Protein AF-A0A3B1A462-F1 (afdb_monomer)

Secondary structure (DSSP, 8-state):
--GGGS------PPPP---GGG--------SSHHHHTSSSHHHHHHHHHHHHHHT----BHHHHPEES---B-TTSBHHHHHHHHHHHT-SEEEEE-TTS-EEEEEEHHHHHHHHH--SS---TTTHHHHHTSBGGGTSBSS---B-TT-BHHHHHHHHHHT--SEEEEEETTEEEEEEEHHHHHHHHHHHS------

Foldseek 3Di:
DDPPPPPDDDDDDPDDDDDPPPDPDPDPDPDPPVVVPPDDDVVVVVVVVVVVVVPPPFDFCLNLWDFPAAAAAQQDFLLVVVCCCVVVVHFKHFHADPVQATFFMAGPVLSVCVLPPDDDDPDPPCNVVNRGDGCNVRTDGPAAAAERGHGLVVVLVCCVVVVDFKHFYDDPRHGGTMDGPVSSVVCCVPPHDPPPDD

Mean predicted aligned error: 14.67 Å

Structure (mmCIF, N/CA/C/O backbone):
data_AF-A0A3B1A462-F1
#
_entry.id   AF-A0A3B1A462-F1
#
loop_
_atom_site.group_PDB
_atom_site.id
_atom_site.type_symbol
_atom_site.label_atom_id
_atom_site.label_alt_id
_atom_site.label_comp_id
_atom_site.label_asym_id
_atom_site.label_entity_id
_atom_site.label_seq_id
_atom_site.pdbx_PDB_ins_code
_atom_site.Cartn_x
_atom_site.Cartn_y
_atom_site.Cartn_z
_atom_site.occupancy
_atom_site.B_iso_or_equiv
_atom_site.auth_seq_id
_atom_site.auth_comp_id
_atom_site.auth_asym_id
_atom_site.auth_atom_id
_atom_site.pdbx_PDB_model_num
ATOM 1 N N . MET A 1 1 ? 4.928 3.483 20.749 1.00 39.94 1 MET A N 1
ATOM 2 C CA . MET A 1 1 ? 4.581 4.421 21.844 1.00 39.94 1 MET A CA 1
ATOM 3 C C . MET A 1 1 ? 3.226 5.051 21.532 1.00 39.94 1 MET A C 1
ATOM 5 O O . MET A 1 1 ? 3.035 5.396 20.373 1.00 39.94 1 MET A O 1
ATOM 9 N N . PRO A 1 2 ? 2.274 5.152 22.478 1.00 34.97 2 PRO A N 1
ATOM 10 C CA . PRO A 1 2 ? 0.914 5.587 22.155 1.00 34.97 2 PRO A CA 1
ATOM 11 C C . PRO A 1 2 ? 0.801 7.110 21.957 1.00 34.97 2 PRO A C 1
ATOM 13 O O . PRO A 1 2 ? 1.357 7.893 22.727 1.00 34.97 2 PRO A O 1
ATOM 16 N N . MET A 1 3 ? 0.032 7.502 20.933 1.00 36.44 3 MET A N 1
ATOM 17 C CA . MET A 1 3 ? -0.198 8.855 20.379 1.00 36.44 3 MET A CA 1
ATOM 18 C C . MET A 1 3 ? -0.829 9.895 21.333 1.00 36.44 3 MET A C 1
ATOM 20 O O . MET A 1 3 ? -1.088 11.028 20.938 1.00 36.44 3 MET A O 1
ATOM 24 N N . VAL A 1 4 ? -1.076 9.550 22.597 1.00 39.28 4 VAL A N 1
ATOM 25 C CA . VAL A 1 4 ? -1.948 10.324 23.505 1.00 39.28 4 VAL A CA 1
ATOM 26 C C . VAL A 1 4 ? -1.244 11.539 24.143 1.00 39.28 4 VAL A C 1
ATOM 28 O O . VAL A 1 4 ? -1.871 12.331 24.837 1.00 39.28 4 VAL A O 1
ATOM 31 N N . ARG A 1 5 ? 0.058 11.753 23.906 1.00 38.31 5 ARG A N 1
ATOM 32 C CA . ARG A 1 5 ? 0.825 12.831 24.571 1.00 38.31 5 ARG A CA 1
ATOM 33 C C . ARG A 1 5 ? 1.175 14.056 23.719 1.00 38.31 5 ARG A C 1
ATOM 35 O O . ARG A 1 5 ? 1.783 14.977 24.252 1.00 38.31 5 ARG A O 1
ATOM 42 N N . LEU A 1 6 ? 0.777 14.120 22.447 1.00 37.75 6 LEU A N 1
ATOM 43 C CA . LEU A 1 6 ? 1.162 15.229 21.554 1.00 37.75 6 LEU A CA 1
ATOM 44 C C . LEU A 1 6 ? 0.181 16.415 21.503 1.00 37.75 6 LEU A C 1
ATOM 46 O O . LEU A 1 6 ? 0.553 17.469 20.996 1.00 37.75 6 LEU A O 1
ATOM 50 N N . PHE A 1 7 ? -1.015 16.310 22.092 1.00 41.28 7 PHE A N 1
ATOM 51 C CA . PHE A 1 7 ? -2.057 17.347 21.980 1.00 41.28 7 PHE A CA 1
ATOM 52 C C . PHE A 1 7 ? -2.403 18.061 23.289 1.00 41.28 7 PHE A C 1
ATOM 54 O O . PHE A 1 7 ? -3.552 18.423 23.515 1.00 41.28 7 PHE A O 1
ATOM 61 N N . ASN A 1 8 ? -1.419 18.315 24.155 1.00 44.59 8 ASN A N 1
ATOM 62 C CA . ASN A 1 8 ? -1.632 19.193 25.307 1.00 44.59 8 ASN A CA 1
ATOM 63 C C . ASN A 1 8 ? -0.723 20.425 25.237 1.00 44.59 8 ASN A C 1
ATOM 65 O O . ASN A 1 8 ? 0.301 20.509 25.914 1.00 44.59 8 ASN A O 1
ATOM 69 N N . LYS A 1 9 ? -1.103 21.401 24.405 1.00 40.94 9 LYS A N 1
ATOM 70 C CA . LYS A 1 9 ? -0.597 22.775 24.506 1.00 40.94 9 LYS A CA 1
ATOM 71 C C . LYS A 1 9 ? -1.717 23.701 24.976 1.00 40.94 9 LYS A C 1
ATOM 73 O O . LYS A 1 9 ? -2.524 24.188 24.193 1.00 40.94 9 LYS A O 1
ATOM 78 N N . LYS A 1 10 ? -1.708 23.972 26.285 1.00 47.56 10 LYS A N 1
ATOM 79 C CA . LYS A 1 10 ? -2.270 25.187 26.886 1.00 47.56 10 LYS A CA 1
ATOM 80 C C . LYS A 1 10 ? -1.585 26.411 26.270 1.00 47.56 10 LYS A C 1
ATOM 82 O O . LYS A 1 10 ? -0.463 26.681 26.681 1.00 47.56 10 LYS A O 1
ATOM 87 N N . THR A 1 11 ? -2.274 27.173 25.419 1.00 40.16 11 THR A N 1
ATOM 88 C CA . THR A 1 11 ? -2.229 28.651 25.456 1.00 40.16 11 THR A CA 1
ATOM 89 C C . THR A 1 11 ? -3.334 29.264 24.591 1.00 40.16 11 THR A C 1
ATOM 91 O O . THR A 1 11 ? -3.143 29.522 23.410 1.00 40.16 11 THR A O 1
ATOM 94 N N . ILE A 1 12 ? -4.479 29.579 25.196 1.00 34.75 12 ILE A N 1
ATOM 95 C CA . ILE A 1 12 ? -5.330 30.678 24.725 1.00 34.75 12 ILE A CA 1
ATOM 96 C C . ILE A 1 12 ? -5.537 31.580 25.940 1.00 34.75 12 ILE A C 1
ATOM 98 O O . ILE A 1 12 ? -6.141 31.168 26.931 1.00 34.75 12 ILE A O 1
ATOM 102 N N . LYS A 1 13 ? -4.966 32.789 25.913 1.00 38.03 13 LYS A N 1
ATOM 103 C CA . LYS A 1 13 ? -5.299 33.816 26.906 1.00 38.03 13 LYS A CA 1
ATOM 104 C C . LYS A 1 13 ? -6.667 34.380 26.524 1.00 38.03 13 LYS A C 1
ATOM 106 O O . LYS A 1 13 ? -6.815 34.877 25.413 1.00 38.03 13 LYS A O 1
ATOM 111 N N . LYS A 1 14 ? -7.648 34.309 27.433 1.00 39.41 14 LYS A N 1
ATOM 112 C CA . LYS A 1 14 ? -8.916 35.044 27.297 1.00 39.41 14 LYS A CA 1
ATOM 113 C C . LYS A 1 14 ? -8.597 36.523 27.061 1.00 39.41 14 LYS A C 1
ATOM 115 O O . LYS A 1 14 ? -7.924 37.139 27.893 1.00 39.41 14 LYS A O 1
ATOM 120 N N . ALA A 1 15 ? -9.071 37.072 25.945 1.00 35.84 15 ALA A N 1
ATOM 121 C CA . ALA A 1 15 ? -9.086 38.512 25.741 1.00 35.84 15 ALA A CA 1
ATOM 122 C C . ALA A 1 15 ? -9.907 39.135 26.881 1.00 35.84 15 ALA A C 1
ATOM 124 O O . ALA A 1 15 ? -11.043 38.729 27.124 1.00 35.84 15 ALA A O 1
ATOM 125 N N . HIS A 1 16 ? -9.292 40.038 27.644 1.00 40.03 16 HIS A N 1
ATOM 126 C CA . HIS A 1 16 ? -10.027 40.851 28.608 1.00 40.03 16 HIS A CA 1
ATOM 127 C C . HIS A 1 16 ? -10.880 41.868 27.844 1.00 40.03 16 HIS A C 1
ATOM 129 O O . HIS A 1 16 ? -10.480 42.293 26.761 1.00 40.03 16 HIS A O 1
ATOM 135 N N . ASN A 1 17 ? -12.044 42.199 28.415 1.00 40.41 17 ASN A N 1
ATOM 136 C CA . ASN A 1 17 ? -13.054 43.109 27.871 1.00 40.41 17 ASN A CA 1
ATOM 137 C C . ASN A 1 17 ? -12.441 44.265 27.071 1.00 40.41 17 ASN A C 1
ATOM 139 O O . ASN A 1 17 ? -11.683 45.071 27.610 1.00 40.41 17 ASN A O 1
ATOM 143 N N . VAL A 1 18 ? -12.799 44.334 25.790 1.00 43.66 18 VAL A N 1
ATOM 144 C CA . VAL A 1 18 ? -12.535 45.496 24.944 1.00 43.66 18 VAL A CA 1
ATOM 145 C C . VAL A 1 18 ? -13.418 46.633 25.453 1.00 43.66 18 VAL A C 1
ATOM 147 O O . VAL A 1 18 ? -14.630 46.462 25.568 1.00 43.66 18 VAL A O 1
ATOM 150 N N . ASP A 1 19 ? -12.802 47.764 25.792 1.00 40.06 19 ASP A N 1
ATOM 151 C CA . ASP A 1 19 ? -13.500 48.993 26.166 1.00 40.06 19 ASP A CA 1
ATOM 152 C C . ASP A 1 19 ? -14.354 49.475 24.972 1.00 40.06 19 ASP A C 1
ATOM 154 O O . ASP A 1 19 ? -13.797 49.764 23.905 1.00 40.06 19 ASP A O 1
ATOM 158 N N . PRO A 1 20 ? -15.692 49.535 25.107 1.00 44.81 20 PRO A N 1
ATOM 159 C CA . PRO A 1 20 ? -16.595 49.862 24.006 1.00 44.81 20 PRO A CA 1
ATOM 160 C C . PRO A 1 20 ? -16.483 51.316 23.516 1.00 44.81 20 PRO A C 1
ATOM 162 O O . PRO A 1 20 ? -17.065 51.649 22.488 1.00 44.81 20 PRO A O 1
ATOM 165 N N . SER A 1 21 ? -15.708 52.179 24.181 1.00 41.22 21 SER A N 1
ATOM 166 C CA . SER A 1 21 ? -15.519 53.583 23.783 1.00 41.22 21 SER A CA 1
ATOM 167 C C . SER A 1 21 ? -14.639 53.803 22.538 1.00 41.22 21 SER A C 1
ATOM 169 O O . SER A 1 21 ? -14.487 54.939 22.096 1.00 41.22 21 SER A O 1
ATOM 171 N N . ARG A 1 22 ? -14.061 52.745 21.946 1.00 36.66 22 ARG A N 1
ATOM 172 C CA . ARG A 1 22 ? -13.123 52.837 20.805 1.00 36.66 22 ARG A CA 1
ATOM 173 C C . ARG A 1 22 ? -13.681 52.454 19.431 1.00 36.66 22 ARG A C 1
ATOM 175 O O . ARG A 1 22 ? -12.908 52.347 18.481 1.00 36.66 22 ARG A O 1
ATOM 182 N N . ILE A 1 23 ? -14.990 52.257 19.299 1.00 42.34 23 ILE A N 1
ATOM 183 C CA . ILE A 1 23 ? -15.614 51.961 18.003 1.00 42.34 23 ILE A CA 1
ATOM 184 C C . ILE A 1 23 ? -16.190 53.256 17.419 1.00 42.34 23 ILE A C 1
ATOM 186 O O . ILE A 1 23 ? -17.348 53.591 17.653 1.00 42.34 23 ILE A O 1
ATOM 190 N N . GLU A 1 24 ? -15.397 53.987 16.634 1.00 35.91 24 GLU A N 1
ATOM 191 C CA . GLU A 1 24 ? -15.953 54.997 15.726 1.00 35.91 24 GLU A CA 1
ATOM 192 C C . GLU A 1 24 ? -16.674 54.270 14.585 1.00 35.91 24 GLU A C 1
ATOM 194 O O . GLU A 1 24 ? -16.054 53.677 13.704 1.00 35.91 24 GLU A O 1
ATOM 199 N N . THR A 1 25 ? -18.006 54.277 14.627 1.00 37.91 25 THR A N 1
ATOM 200 C CA . THR A 1 25 ? -18.856 53.786 13.538 1.00 37.91 25 THR A CA 1
ATOM 201 C C . THR A 1 25 ? -19.717 54.931 13.029 1.00 37.91 25 THR A C 1
ATOM 203 O O . THR A 1 25 ? -20.702 55.321 13.648 1.00 37.91 25 THR A O 1
ATOM 206 N N . THR A 1 26 ? -19.342 55.474 11.872 1.00 38.50 26 THR A N 1
ATOM 207 C CA . THR A 1 26 ? -20.197 56.359 11.078 1.00 38.50 26 THR A CA 1
ATOM 208 C C . THR A 1 26 ? -21.236 55.500 10.363 1.00 38.50 26 THR A C 1
ATOM 210 O O . THR A 1 26 ? -21.004 55.060 9.240 1.00 38.50 26 THR A O 1
ATOM 213 N N . ILE A 1 27 ? -22.365 55.220 11.017 1.00 41.12 27 ILE A N 1
ATOM 214 C CA . ILE A 1 27 ? -23.562 54.663 10.370 1.00 41.12 27 ILE A CA 1
ATOM 215 C C . ILE A 1 27 ? -24.788 55.389 10.939 1.00 41.12 27 ILE A C 1
ATOM 217 O O . ILE A 1 27 ? -25.119 55.262 12.116 1.00 41.12 27 ILE A O 1
ATOM 221 N N . HIS A 1 28 ? -25.425 56.193 10.085 1.00 41.03 28 HIS A N 1
ATOM 222 C CA . HIS A 1 28 ? -26.713 56.840 10.324 1.00 41.03 28 HIS A CA 1
ATOM 223 C C . HIS A 1 28 ? -27.821 55.780 10.337 1.00 41.03 28 HIS A C 1
ATOM 225 O O . HIS A 1 28 ? -28.191 55.299 9.275 1.00 41.03 28 HIS A O 1
ATOM 231 N N . ASP A 1 29 ? -28.277 55.386 11.526 1.00 44.09 29 ASP A N 1
ATOM 232 C CA . ASP A 1 29 ? -29.686 55.115 11.871 1.00 44.09 29 ASP A CA 1
ATOM 233 C C . ASP A 1 29 ? -29.734 54.502 13.281 1.00 44.09 29 ASP A C 1
ATOM 235 O O . ASP A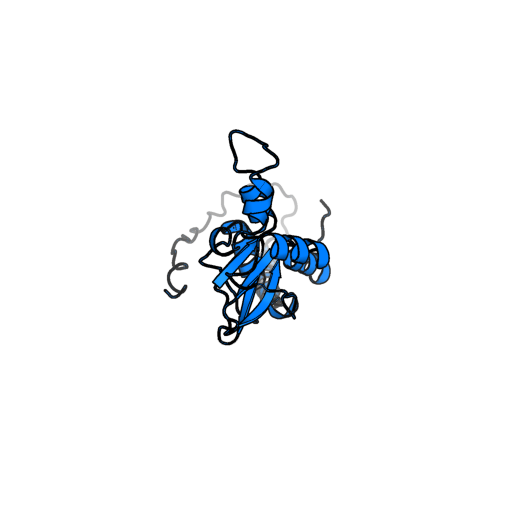 1 29 ? -29.399 53.339 13.512 1.00 44.09 29 ASP A O 1
ATOM 239 N N . SER A 1 30 ? -30.085 55.337 14.260 1.00 41.22 30 SER A N 1
ATOM 240 C CA . SER A 1 30 ? -29.823 55.137 15.691 1.00 41.22 30 SER A CA 1
ATOM 241 C C . SER A 1 30 ? -30.884 54.363 16.470 1.00 41.22 30 SER A C 1
ATOM 243 O O . SER A 1 30 ? -30.731 54.219 17.679 1.00 41.22 30 SER A O 1
ATOM 245 N N . ASP A 1 31 ? -31.936 53.848 15.836 1.00 42.47 31 ASP A N 1
ATOM 246 C CA . ASP A 1 31 ? -33.140 53.477 16.600 1.00 42.47 31 ASP A CA 1
ATOM 247 C C . ASP A 1 31 ? -33.419 51.971 16.678 1.00 42.47 31 ASP A C 1
ATOM 249 O O . ASP A 1 31 ? -34.390 51.560 17.308 1.00 42.47 31 ASP A O 1
ATOM 253 N N . ASN A 1 32 ? -32.556 51.112 16.116 1.00 45.16 32 ASN A N 1
ATOM 254 C CA . ASN A 1 32 ? -32.786 49.659 16.166 1.00 45.16 32 ASN A CA 1
ATOM 255 C C . ASN A 1 32 ? -31.563 48.808 16.535 1.00 45.16 32 ASN A C 1
ATOM 257 O O . ASN A 1 32 ? -31.559 47.589 16.373 1.00 45.16 32 ASN A O 1
ATOM 261 N N . ILE A 1 33 ? -30.511 49.437 17.058 1.00 45.47 33 ILE A N 1
ATOM 262 C CA . ILE A 1 33 ? -29.287 48.724 17.422 1.00 45.47 33 ILE A CA 1
ATOM 263 C C . ILE A 1 33 ? -29.528 47.930 18.714 1.00 45.47 33 ILE A C 1
ATOM 265 O O . ILE A 1 33 ? -29.301 46.729 18.720 1.00 45.47 33 ILE A O 1
ATOM 269 N N . GLN A 1 34 ? -30.106 48.520 19.767 1.00 42.31 34 GLN A N 1
ATOM 270 C CA . GLN A 1 34 ? -30.203 47.911 21.109 1.00 42.31 34 GLN A CA 1
ATOM 271 C C . GLN A 1 34 ? -31.039 46.619 21.220 1.00 42.31 34 GLN A C 1
ATOM 273 O O . GLN A 1 34 ? -30.758 45.799 22.101 1.00 42.31 34 GLN A O 1
ATOM 278 N N . ALA A 1 35 ? -32.003 46.398 20.320 1.00 41.56 35 ALA A N 1
ATOM 279 C CA . ALA A 1 35 ? -32.820 45.181 20.284 1.00 41.56 35 ALA A CA 1
ATOM 280 C C . ALA A 1 35 ? -32.068 43.974 19.689 1.00 41.56 35 ALA A C 1
ATOM 282 O O . ALA A 1 35 ? -32.273 42.842 20.129 1.00 41.56 35 ALA A O 1
ATOM 283 N N . ALA A 1 36 ? -31.141 44.207 18.753 1.00 41.28 36 ALA A N 1
ATOM 284 C CA . ALA A 1 36 ? -30.351 43.149 18.122 1.00 41.28 36 ALA A CA 1
ATOM 285 C C . ALA A 1 36 ? -29.290 42.543 19.064 1.00 41.28 36 ALA A C 1
ATOM 287 O O . ALA A 1 36 ? -28.936 41.373 18.923 1.00 41.28 36 ALA A O 1
ATOM 288 N N . TRP A 1 37 ? -28.821 43.299 20.066 1.00 43.16 37 TRP A N 1
ATOM 289 C CA . TRP A 1 37 ? -27.827 42.817 21.043 1.00 43.16 37 TRP A CA 1
ATOM 290 C C . TRP A 1 37 ? -28.423 41.943 22.151 1.00 43.16 37 TRP A C 1
ATOM 292 O O . TRP A 1 37 ? -27.660 41.321 22.888 1.00 43.16 37 TRP A O 1
ATOM 302 N N . HIS A 1 38 ? -29.754 41.886 22.294 1.00 43.38 38 HIS A N 1
ATOM 303 C CA . HIS A 1 38 ? -30.379 41.364 23.514 1.00 43.38 38 HIS A CA 1
ATOM 304 C C . HIS A 1 38 ? -31.013 39.980 23.460 1.00 43.38 38 HIS A C 1
ATOM 306 O O . HIS A 1 38 ? -31.404 39.498 24.518 1.00 43.38 38 HIS A O 1
ATOM 312 N N . SER A 1 39 ? -31.114 39.273 22.336 1.00 48.50 39 SER A N 1
ATOM 313 C CA . SER A 1 39 ? -31.643 37.905 22.444 1.00 48.50 39 SER A CA 1
ATOM 314 C C . SER A 1 39 ? -31.340 37.034 21.244 1.00 48.50 39 SER A C 1
ATOM 316 O O . SER A 1 39 ? -31.728 37.317 20.118 1.00 48.50 39 SER A O 1
ATOM 318 N N . 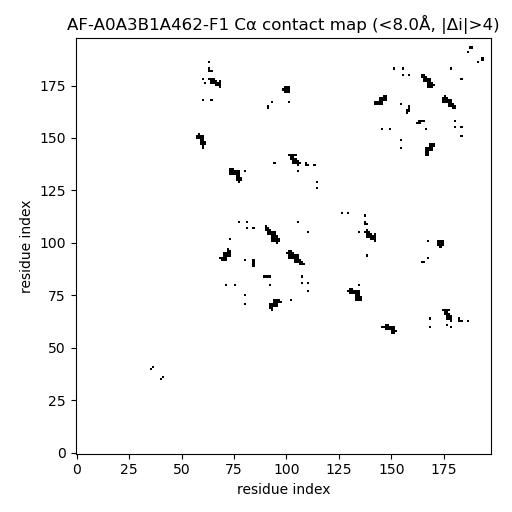GLY A 1 40 ? -30.669 35.918 21.501 1.00 47.72 40 GLY A N 1
ATOM 319 C CA . GLY A 1 40 ? -30.654 34.798 20.575 1.00 47.72 40 GLY A CA 1
ATOM 320 C C . GLY A 1 40 ? -29.652 34.944 19.445 1.00 47.72 40 GLY A C 1
ATOM 321 O O . GLY A 1 40 ? -28.762 34.125 19.395 1.00 47.72 40 GLY A O 1
ATOM 322 N N . ILE A 1 41 ? -29.720 35.961 18.588 1.00 55.06 41 ILE A N 1
ATOM 323 C CA . ILE A 1 41 ? -29.127 35.907 17.237 1.00 55.06 41 ILE A CA 1
ATOM 324 C C . ILE A 1 41 ? -27.615 35.631 17.233 1.00 55.06 41 ILE A C 1
ATOM 326 O O . ILE A 1 41 ? -27.166 34.735 16.528 1.00 55.06 41 ILE A O 1
ATOM 330 N N . ALA A 1 42 ? -26.812 36.332 18.039 1.00 54.31 42 ALA A N 1
ATOM 331 C CA . ALA A 1 42 ? -25.368 36.075 18.088 1.00 54.31 42 ALA A CA 1
ATOM 332 C C . ALA A 1 42 ? -25.043 34.695 18.695 1.00 54.31 42 ALA A C 1
ATOM 334 O O . ALA A 1 42 ? -24.238 33.950 18.145 1.00 54.31 42 ALA A O 1
ATOM 335 N N . MET A 1 43 ? -25.712 34.321 19.791 1.00 54.03 43 MET A N 1
ATOM 336 C CA . MET A 1 43 ? -25.541 33.011 20.439 1.00 54.03 43 MET A CA 1
ATOM 337 C C . MET A 1 43 ? -26.117 31.859 19.606 1.00 54.03 43 MET A C 1
ATOM 339 O O . MET A 1 43 ? -25.569 30.772 19.639 1.00 54.03 43 MET A O 1
ATOM 343 N N . GLN A 1 44 ? -27.173 32.092 18.830 1.00 53.84 44 GLN A N 1
ATOM 344 C CA . GLN A 1 44 ? -27.778 31.175 17.866 1.00 53.84 44 GLN A CA 1
ATOM 345 C C . GLN A 1 44 ? -26.873 31.013 16.652 1.00 53.84 44 GLN A C 1
ATOM 347 O O . GLN A 1 44 ? 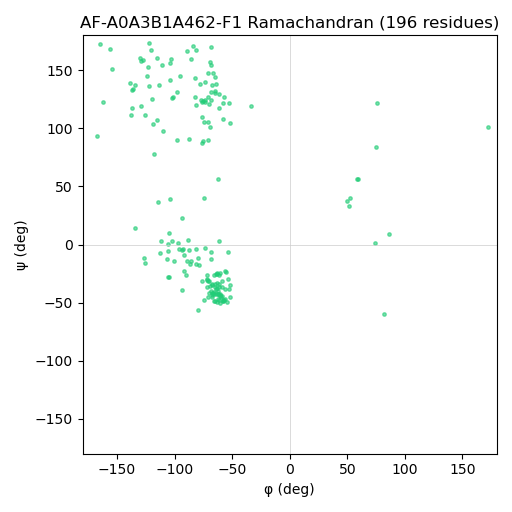-26.742 29.906 16.161 1.00 53.84 44 GLN A O 1
ATOM 352 N N . SER A 1 45 ? -26.193 32.071 16.205 1.00 52.28 45 SER A N 1
ATOM 353 C CA . SER A 1 45 ? -25.156 31.969 15.176 1.00 52.28 45 SER A CA 1
ATOM 354 C C . SER A 1 45 ? -23.967 31.137 15.661 1.00 52.28 45 SER A C 1
ATOM 356 O O . SER A 1 45 ? -23.513 30.268 14.925 1.00 52.28 45 SER A O 1
ATOM 358 N N . TYR A 1 46 ? -23.511 31.317 16.909 1.00 58.28 46 TYR A N 1
ATOM 359 C CA . TYR A 1 46 ? -22.486 30.445 17.501 1.00 58.28 46 TYR A CA 1
ATOM 360 C C . TYR A 1 46 ? -22.985 29.009 17.701 1.00 58.28 46 TYR A C 1
ATOM 362 O O . TYR A 1 46 ? -22.282 28.070 17.349 1.00 58.28 46 TYR A O 1
ATOM 370 N N . HIS A 1 47 ? -24.218 28.828 18.178 1.00 50.44 47 HIS A N 1
ATOM 371 C CA . HIS A 1 47 ? -24.813 27.507 18.379 1.00 50.44 47 HIS A CA 1
ATOM 372 C C . HIS A 1 47 ? -25.066 26.781 17.052 1.00 50.44 47 HIS A C 1
ATOM 374 O O . HIS A 1 47 ? -24.867 25.578 16.976 1.00 50.44 47 HIS A O 1
ATOM 380 N N . ASN A 1 48 ? -25.427 27.501 15.986 1.00 54.25 48 ASN A N 1
ATOM 381 C CA . ASN A 1 48 ? -25.557 26.953 14.638 1.00 54.25 48 ASN A CA 1
ATOM 382 C C . ASN A 1 48 ? -24.193 26.574 14.051 1.00 54.25 48 ASN A C 1
ATOM 384 O O . ASN A 1 48 ? -24.112 25.568 13.361 1.00 54.25 48 ASN A O 1
ATOM 388 N N . ILE A 1 49 ? -23.120 27.325 14.327 1.00 58.25 49 ILE A N 1
ATOM 389 C CA . ILE A 1 49 ? -21.753 26.949 13.921 1.00 58.25 49 ILE A CA 1
ATOM 390 C C . ILE A 1 49 ? -21.281 25.700 14.681 1.00 58.25 49 ILE A C 1
ATOM 392 O O . ILE A 1 49 ? -20.715 24.796 14.067 1.00 58.25 49 ILE A O 1
ATOM 396 N N . ASP A 1 50 ? -21.566 25.612 15.982 1.00 46.75 50 ASP A N 1
ATOM 397 C CA . ASP A 1 50 ? -21.265 24.425 16.787 1.00 46.75 50 ASP A CA 1
ATOM 398 C C . ASP A 1 50 ? -22.092 23.211 16.321 1.00 46.75 50 ASP A C 1
ATOM 400 O O . ASP A 1 50 ? -21.535 22.132 16.144 1.00 46.75 50 ASP A O 1
ATOM 404 N N . GLN A 1 51 ? -23.378 23.375 15.991 1.00 45.72 51 GLN A N 1
ATOM 405 C CA . GLN A 1 51 ? -24.218 22.293 15.451 1.00 45.72 51 GLN A CA 1
ATOM 406 C C . GLN A 1 51 ? -23.873 21.910 13.999 1.00 45.72 51 GLN A C 1
ATOM 408 O O . GLN A 1 51 ? -23.967 20.739 13.635 1.00 45.72 51 GLN A O 1
ATOM 413 N N . LEU A 1 52 ? -23.396 22.848 13.168 1.00 51.56 52 LEU A N 1
ATOM 414 C CA . LEU A 1 52 ? -22.822 22.548 11.845 1.00 51.56 52 LEU A CA 1
ATOM 415 C C . LEU A 1 52 ? -21.560 21.678 11.959 1.00 51.56 52 LEU A C 1
ATOM 417 O O . LEU A 1 52 ? -21.222 20.955 11.023 1.00 51.56 52 LEU A O 1
ATOM 421 N N . SER A 1 53 ? -20.872 21.718 13.105 1.00 48.69 53 SER A N 1
ATOM 422 C CA . SER A 1 53 ? -19.692 20.895 13.372 1.00 48.69 53 SER A CA 1
ATOM 423 C C . SER A 1 53 ? -20.020 19.463 13.828 1.00 48.69 53 SER A C 1
ATOM 425 O O . SER A 1 53 ? -19.157 18.588 13.725 1.00 48.69 53 SER A O 1
ATOM 427 N N . GLU A 1 54 ? -21.260 19.196 14.262 1.00 45.97 54 GLU A N 1
ATOM 428 C CA . GLU A 1 54 ? -21.678 17.900 14.821 1.00 45.97 54 GLU A CA 1
ATOM 429 C C . GLU A 1 54 ? -22.134 16.876 13.764 1.00 45.97 54 GLU A C 1
ATOM 431 O O . GLU A 1 54 ? -22.096 15.678 14.033 1.00 45.97 54 GLU A O 1
ATOM 436 N N . ASN A 1 55 ? -22.445 17.305 12.534 1.00 48.19 55 ASN A N 1
ATOM 437 C CA . ASN A 1 55 ? -22.733 16.418 11.392 1.00 48.19 55 ASN A CA 1
ATOM 438 C C . ASN A 1 55 ? -21.568 16.343 10.389 1.00 48.19 55 ASN A C 1
ATOM 440 O O . ASN A 1 55 ? -21.756 16.310 9.174 1.00 48.19 55 ASN A O 1
ATOM 444 N N . ASN A 1 56 ? -20.333 16.309 10.887 1.00 57.03 56 ASN A N 1
ATOM 445 C CA . ASN A 1 56 ? -19.190 15.964 10.049 1.00 57.03 56 ASN A CA 1
ATOM 446 C C . ASN A 1 56 ? -19.216 14.446 9.824 1.00 57.03 56 ASN A C 1
ATOM 448 O O . ASN A 1 56 ? -18.641 13.705 10.622 1.00 57.03 56 ASN A O 1
ATOM 452 N N . GLU A 1 57 ? -19.903 13.973 8.776 1.00 67.19 57 GLU A N 1
ATOM 453 C CA . GLU A 1 57 ? -19.807 12.572 8.351 1.00 67.19 57 GLU A CA 1
ATOM 454 C C . GLU A 1 57 ? -18.326 12.224 8.178 1.00 67.19 57 GLU A C 1
ATOM 456 O O . GLU A 1 57 ? -17.635 12.669 7.256 1.00 67.19 57 GLU A O 1
ATOM 461 N N . GLN A 1 58 ? -17.802 11.480 9.149 1.00 81.56 58 GLN A N 1
ATOM 462 C CA . GLN A 1 58 ? -16.404 11.116 9.176 1.00 81.56 58 GLN A CA 1
ATOM 463 C C . GLN A 1 58 ? -16.196 10.035 8.128 1.00 81.56 58 GLN A C 1
ATOM 465 O O . GLN A 1 58 ? -16.573 8.881 8.322 1.00 81.56 58 GLN A O 1
ATOM 470 N N . LEU A 1 59 ? -15.575 10.413 7.016 1.00 92.25 59 LEU A N 1
ATOM 471 C CA . LEU A 1 59 ? -15.173 9.443 6.017 1.00 92.25 59 LEU A CA 1
ATOM 472 C C . LEU A 1 59 ? -14.012 8.608 6.572 1.00 92.25 59 LEU A C 1
ATOM 474 O O . LEU A 1 59 ? -12.957 9.146 6.924 1.00 92.25 59 LEU A O 1
ATOM 478 N N . ILE A 1 60 ? -14.205 7.295 6.652 1.00 95.88 60 ILE A N 1
ATOM 479 C CA . ILE A 1 60 ? -13.222 6.342 7.176 1.00 95.88 60 ILE A CA 1
ATOM 480 C C . ILE A 1 60 ? -12.513 5.582 6.054 1.00 95.88 60 ILE A C 1
ATOM 482 O O . ILE A 1 60 ? -12.992 5.479 4.923 1.00 95.88 60 ILE A O 1
ATOM 486 N N . ALA A 1 61 ? -11.350 5.019 6.376 1.00 97.12 61 ALA A N 1
ATOM 487 C CA . ALA A 1 61 ? -10.476 4.334 5.433 1.00 97.12 61 ALA A CA 1
ATOM 488 C C . ALA A 1 61 ? -11.197 3.252 4.611 1.00 97.12 61 ALA A C 1
ATOM 490 O O . ALA A 1 61 ? -11.053 3.197 3.389 1.00 97.12 61 ALA A O 1
ATOM 491 N N . SER A 1 62 ? -12.011 2.417 5.259 1.00 96.56 62 SER A N 1
ATOM 492 C CA . SER A 1 62 ? -12.739 1.329 4.593 1.00 96.56 62 SER A CA 1
ATOM 493 C C . SER A 1 62 ? -13.704 1.786 3.497 1.00 96.56 62 SER A C 1
ATOM 495 O O . SER A 1 62 ? -13.960 1.014 2.577 1.00 96.56 62 SER A O 1
ATOM 497 N N . GLN A 1 63 ? -14.187 3.030 3.539 1.00 95.44 63 GLN A N 1
ATOM 498 C CA . GLN A 1 63 ? -15.099 3.577 2.528 1.00 95.44 63 GLN A CA 1
ATOM 499 C C . GLN A 1 63 ? -14.387 4.014 1.241 1.00 95.44 63 GLN A C 1
ATOM 501 O O . GLN A 1 63 ? -15.041 4.211 0.216 1.00 95.44 63 GLN A O 1
ATOM 506 N N . ILE A 1 64 ? -13.062 4.201 1.282 1.00 96.25 64 ILE A N 1
ATOM 507 C CA . ILE A 1 64 ? -12.289 4.722 0.142 1.00 96.25 64 ILE A CA 1
ATOM 508 C C . ILE A 1 64 ? -11.111 3.839 -0.266 1.00 96.25 64 ILE A C 1
ATOM 510 O O . ILE A 1 64 ? -10.507 4.079 -1.309 1.00 96.25 64 ILE A O 1
ATOM 514 N N . MET A 1 65 ? -10.745 2.851 0.552 1.00 96.69 65 MET A N 1
ATOM 515 C CA . MET A 1 65 ? -9.632 1.960 0.253 1.00 96.69 65 MET A CA 1
ATOM 516 C C . MET A 1 65 ? -9.926 1.076 -0.956 1.00 96.69 65 MET A C 1
ATOM 518 O O . MET A 1 65 ? -11.042 0.604 -1.161 1.00 96.69 65 MET A O 1
ATOM 522 N N . THR A 1 66 ? -8.877 0.761 -1.707 1.00 94.81 66 THR A N 1
ATOM 523 C CA . THR A 1 66 ? -8.930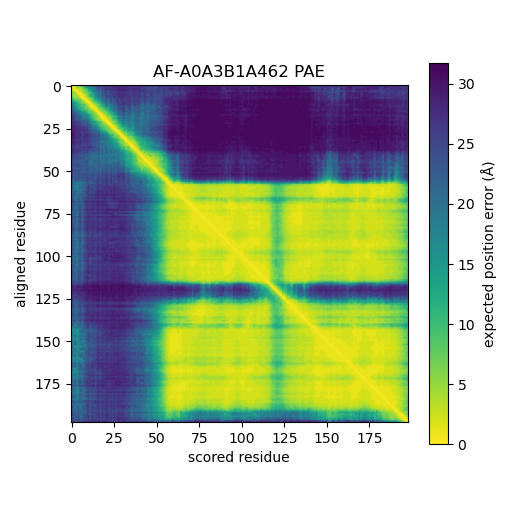 -0.329 -2.678 1.00 94.81 66 THR A CA 1
ATOM 524 C C . THR A 1 66 ? -8.718 -1.657 -1.950 1.00 94.81 66 THR A C 1
ATOM 526 O O . THR A 1 66 ? -7.673 -1.866 -1.329 1.00 94.81 66 THR A O 1
ATOM 529 N N . SER A 1 67 ? -9.700 -2.557 -2.028 1.00 90.31 67 SER A N 1
ATOM 530 C CA . SER A 1 67 ? -9.602 -3.945 -1.550 1.00 90.31 67 SER A CA 1
ATOM 531 C C . SER A 1 67 ? -8.886 -4.846 -2.567 1.00 90.31 67 SER A C 1
ATOM 533 O O . SER A 1 67 ? -8.710 -4.468 -3.723 1.00 90.31 67 SER A O 1
ATOM 535 N N . ASN A 1 68 ? -8.493 -6.060 -2.160 1.00 85.19 68 ASN A N 1
ATOM 536 C CA . ASN A 1 68 ? -7.705 -6.995 -2.984 1.00 85.19 68 ASN A CA 1
ATOM 537 C C . ASN A 1 68 ? -6.370 -6.392 -3.437 1.00 85.19 68 ASN A C 1
ATOM 539 O O . ASN A 1 68 ? -6.058 -6.294 -4.626 1.00 85.19 68 ASN A O 1
ATOM 543 N N . VAL A 1 69 ? -5.583 -5.968 -2.450 1.00 90.38 69 VAL A N 1
ATOM 544 C CA . VAL A 1 69 ? -4.310 -5.297 -2.683 1.00 90.38 69 VAL A CA 1
ATOM 545 C C . VAL A 1 69 ? -3.351 -6.213 -3.429 1.00 90.38 69 VAL A C 1
ATOM 547 O O . VAL A 1 69 ? -3.101 -7.352 -3.042 1.00 90.38 69 VAL A O 1
ATOM 550 N N . VAL A 1 70 ? -2.782 -5.679 -4.500 1.00 94.88 70 VAL A N 1
ATOM 551 C CA . VAL A 1 70 ? -1.701 -6.326 -5.229 1.00 94.88 70 VAL A CA 1
ATOM 552 C C . VAL A 1 70 ? -0.415 -6.186 -4.415 1.00 94.88 70 VAL A C 1
ATOM 554 O O . VAL A 1 70 ? -0.002 -5.072 -4.098 1.00 94.88 70 VAL A O 1
ATOM 557 N N . THR A 1 71 ? 0.219 -7.311 -4.088 1.00 97.12 71 THR A N 1
ATOM 558 C CA . THR A 1 71 ? 1.398 -7.363 -3.210 1.00 97.12 71 THR A CA 1
ATOM 559 C C . THR A 1 71 ? 2.539 -8.163 -3.826 1.00 97.12 71 THR A C 1
ATOM 561 O O . THR A 1 71 ? 2.300 -9.062 -4.633 1.00 97.12 71 THR A O 1
ATOM 564 N N . LEU A 1 72 ? 3.760 -7.903 -3.364 1.00 97.69 72 LEU A N 1
ATOM 565 C CA . LEU A 1 72 ? 4.947 -8.725 -3.625 1.00 97.69 72 LEU A CA 1
ATOM 566 C C . LEU A 1 72 ? 5.573 -9.200 -2.306 1.00 97.69 72 LEU A C 1
ATOM 568 O O . LEU A 1 72 ? 5.154 -8.806 -1.218 1.00 97.69 72 LEU A O 1
ATOM 572 N N . LYS A 1 73 ? 6.575 -10.065 -2.394 1.00 97.44 73 LYS A N 1
ATOM 573 C CA . LYS A 1 73 ? 7.402 -10.556 -1.290 1.00 97.44 73 LYS A CA 1
ATOM 574 C C . LYS A 1 73 ? 8.813 -9.998 -1.429 1.00 97.44 73 LYS A C 1
ATOM 576 O O . LYS A 1 73 ? 9.286 -9.755 -2.530 1.00 97.44 73 LYS A O 1
ATOM 581 N N . GLN A 1 74 ? 9.534 -9.885 -0.317 1.00 96.00 74 GLN A N 1
ATOM 582 C CA . GLN A 1 74 ? 10.885 -9.301 -0.286 1.00 96.00 74 GLN A CA 1
ATOM 583 C C . GLN A 1 74 ? 11.913 -9.952 -1.241 1.00 96.00 74 GLN A C 1
ATOM 585 O O . GLN A 1 74 ? 12.896 -9.318 -1.611 1.00 96.00 74 GLN A O 1
ATOM 590 N N . ASN A 1 75 ? 11.696 -11.212 -1.638 1.00 96.50 75 ASN A N 1
ATOM 591 C CA . ASN A 1 75 ? 12.581 -11.946 -2.547 1.00 96.50 75 ASN A CA 1
ATOM 592 C C . ASN A 1 75 ? 12.187 -11.832 -4.029 1.00 96.50 75 ASN A C 1
ATOM 594 O O . ASN A 1 75 ? 12.906 -12.387 -4.858 1.00 96.50 75 ASN A O 1
ATOM 598 N N . ASP A 1 76 ? 11.073 -11.172 -4.355 1.00 97.38 76 ASP A N 1
ATOM 599 C CA . ASP A 1 76 ? 10.676 -10.943 -5.745 1.00 97.38 76 ASP A CA 1
ATOM 600 C C . ASP A 1 76 ? 11.643 -9.955 -6.416 1.00 97.38 76 ASP A C 1
ATOM 602 O O . ASP A 1 76 ? 12.346 -9.188 -5.745 1.00 97.38 76 ASP A O 1
ATOM 606 N N . SER A 1 77 ? 11.712 -9.997 -7.746 1.00 96.69 77 SER A N 1
ATOM 607 C CA . SER A 1 77 ? 12.679 -9.202 -8.506 1.00 96.69 77 SER A CA 1
ATOM 608 C C . SER A 1 77 ? 12.186 -7.783 -8.803 1.00 96.69 77 SER A C 1
ATOM 610 O O . SER A 1 77 ? 10.982 -7.504 -8.824 1.00 96.69 77 SER A O 1
ATOM 612 N N . VAL A 1 78 ? 13.116 -6.874 -9.112 1.00 96.25 78 VAL A N 1
ATOM 613 C CA . VAL A 1 78 ? 12.781 -5.539 -9.642 1.00 96.25 78 VAL A CA 1
ATOM 614 C C . VAL A 1 78 ? 11.936 -5.650 -10.919 1.00 96.25 78 VAL A C 1
ATOM 616 O O . VAL A 1 78 ? 10.976 -4.898 -11.096 1.00 96.25 78 VAL A O 1
ATOM 619 N N . THR A 1 79 ? 12.231 -6.622 -11.785 1.00 95.94 79 THR A N 1
ATOM 620 C CA . THR A 1 79 ? 11.438 -6.897 -12.996 1.00 95.94 79 THR A CA 1
ATOM 621 C C . THR A 1 79 ? 9.993 -7.263 -12.670 1.00 95.94 79 THR A C 1
ATOM 623 O O . THR A 1 79 ? 9.073 -6.763 -13.323 1.00 95.94 79 THR A O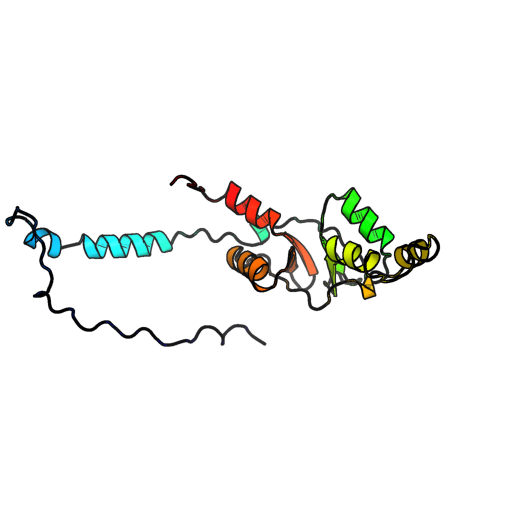 1
ATOM 626 N N . ASP A 1 80 ? 9.768 -8.093 -11.650 1.00 97.12 80 ASP A N 1
ATOM 627 C CA . ASP A 1 80 ? 8.418 -8.451 -11.210 1.00 97.12 80 ASP A CA 1
ATOM 628 C C . ASP A 1 80 ? 7.647 -7.226 -10.730 1.00 97.12 80 ASP A C 1
ATOM 630 O O . ASP A 1 80 ? 6.492 -7.041 -11.121 1.00 97.12 80 ASP A O 1
ATOM 634 N N . ALA A 1 81 ? 8.301 -6.348 -9.965 1.00 97.19 81 ALA A N 1
ATOM 635 C CA . ALA A 1 81 ? 7.713 -5.087 -9.533 1.00 97.19 81 ALA A CA 1
ATOM 636 C C . ALA A 1 81 ? 7.332 -4.188 -10.714 1.00 97.19 81 ALA A C 1
ATOM 638 O O . ALA A 1 81 ? 6.182 -3.760 -10.798 1.00 97.19 81 ALA A O 1
ATOM 639 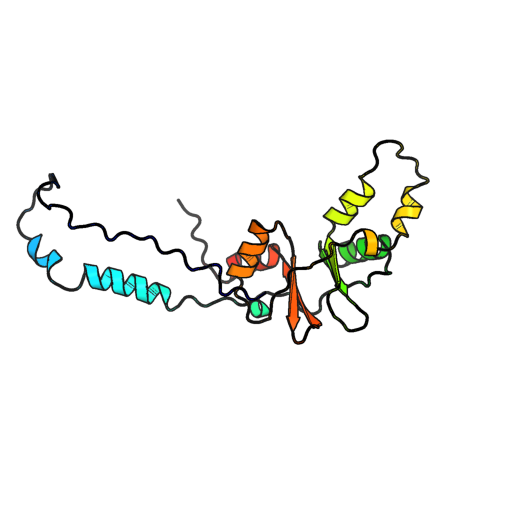N N . ILE A 1 82 ? 8.238 -3.959 -11.670 1.00 96.62 82 ILE A N 1
ATOM 640 C CA . ILE A 1 82 ? 7.961 -3.149 -12.870 1.00 96.62 82 ILE A CA 1
ATOM 641 C C . ILE A 1 82 ? 6.788 -3.732 -13.662 1.00 96.62 82 ILE A C 1
ATOM 643 O O . ILE A 1 82 ? 5.859 -3.011 -14.040 1.00 96.62 82 ILE A O 1
ATOM 647 N N . ARG A 1 83 ? 6.806 -5.048 -13.900 1.00 96.88 83 ARG A N 1
ATOM 648 C CA . ARG A 1 83 ? 5.747 -5.753 -14.626 1.00 96.88 83 ARG A CA 1
ATOM 649 C C . ARG A 1 83 ? 4.401 -5.573 -13.934 1.00 96.88 83 ARG A C 1
ATOM 651 O O . ARG A 1 83 ? 3.407 -5.304 -14.606 1.00 96.88 83 ARG A O 1
ATOM 658 N N . LEU A 1 84 ? 4.371 -5.697 -12.611 1.00 96.62 84 LEU A N 1
ATOM 659 C CA . LEU A 1 84 ? 3.149 -5.606 -11.825 1.00 96.62 84 LEU A CA 1
ATOM 660 C C . LEU A 1 84 ? 2.597 -4.176 -11.769 1.00 96.62 84 LEU A C 1
ATOM 662 O O . LEU A 1 84 ? 1.407 -3.992 -12.026 1.00 96.62 84 LEU A O 1
ATOM 666 N N . LEU A 1 85 ? 3.453 -3.173 -11.527 1.00 95.44 85 LEU A N 1
ATOM 667 C CA . LEU A 1 85 ? 3.090 -1.749 -11.571 1.00 95.44 85 LEU A CA 1
ATOM 668 C C . LEU A 1 85 ? 2.458 -1.392 -12.922 1.00 95.44 85 LEU A C 1
ATOM 670 O O . LEU A 1 85 ? 1.353 -0.848 -12.969 1.00 95.44 85 LEU A O 1
ATOM 674 N N . LYS A 1 86 ? 3.112 -1.783 -14.026 1.00 95.56 86 LYS A N 1
ATOM 675 C CA . LYS A 1 86 ? 2.642 -1.515 -15.392 1.00 95.56 86 LYS A CA 1
ATOM 676 C C . LYS A 1 86 ? 1.331 -2.233 -15.703 1.00 95.56 86 LYS A C 1
ATOM 678 O O . LYS A 1 86 ? 0.395 -1.609 -16.197 1.00 95.56 86 LYS A O 1
ATOM 683 N N . ALA A 1 87 ? 1.249 -3.531 -15.410 1.00 96.19 87 ALA A N 1
ATOM 684 C CA . ALA A 1 87 ? 0.070 -4.339 -15.715 1.00 96.19 87 ALA A CA 1
ATOM 685 C C . ALA A 1 87 ? -1.166 -3.881 -14.932 1.00 96.19 87 ALA A C 1
ATOM 687 O O . ALA A 1 87 ? -2.277 -3.907 -15.457 1.00 96.19 87 ALA A O 1
ATOM 688 N N . LYS A 1 88 ? -0.978 -3.457 -13.678 1.00 94.88 88 LYS A N 1
ATOM 689 C CA . LYS A 1 88 ? -2.065 -3.011 -12.801 1.00 94.88 88 LYS A CA 1
ATOM 690 C C . LYS A 1 88 ? -2.303 -1.502 -12.845 1.00 94.88 88 LYS A C 1
ATOM 692 O O . LYS A 1 88 ? -3.273 -1.051 -12.250 1.00 94.88 88 LYS A O 1
ATOM 697 N N . LYS A 1 89 ? -1.472 -0.739 -13.569 1.00 94.56 89 LYS A N 1
ATOM 698 C CA . LYS A 1 89 ? -1.516 0.733 -13.651 1.00 94.56 89 LYS A CA 1
ATOM 699 C C . LYS A 1 89 ? -1.503 1.397 -12.266 1.00 94.56 89 LYS A C 1
ATOM 701 O O . LYS A 1 89 ? -2.204 2.375 -12.023 1.00 94.56 89 LYS A O 1
ATOM 706 N N . ILE A 1 90 ? -0.701 0.848 -11.358 1.00 94.81 90 ILE A N 1
ATOM 707 C CA . ILE A 1 90 ? -0.516 1.349 -9.991 1.00 94.81 90 ILE A CA 1
ATOM 708 C C . ILE A 1 90 ? 0.919 1.830 -9.807 1.00 94.81 90 ILE A C 1
ATOM 710 O O . ILE A 1 90 ? 1.814 1.438 -10.549 1.00 94.81 90 ILE A O 1
ATOM 714 N N . ARG A 1 91 ? 1.140 2.668 -8.791 1.00 95.94 91 ARG A N 1
ATOM 715 C CA . ARG A 1 91 ? 2.452 3.284 -8.517 1.00 95.94 91 ARG A CA 1
ATOM 716 C C . ARG A 1 91 ? 3.111 2.821 -7.223 1.00 95.94 91 ARG A C 1
ATOM 718 O O . ARG A 1 91 ? 4.236 3.221 -6.951 1.00 95.94 91 ARG A O 1
ATOM 725 N N . HIS A 1 92 ? 2.404 2.040 -6.409 1.00 96.62 92 HIS A N 1
ATOM 726 C CA . HIS A 1 92 ? 2.882 1.545 -5.121 1.00 96.62 92 HIS A CA 1
ATOM 727 C C . HIS A 1 92 ? 2.467 0.086 -4.960 1.00 96.62 92 HIS A C 1
ATOM 729 O O . HIS A 1 92 ? 1.338 -0.267 -5.295 1.00 96.62 92 HIS A O 1
ATOM 735 N N . ILE A 1 93 ? 3.370 -0.734 -4.430 1.00 97.25 93 ILE A N 1
ATOM 736 C CA . ILE A 1 93 ? 3.135 -2.141 -4.116 1.00 97.25 93 ILE A CA 1
ATOM 737 C C . ILE A 1 93 ? 3.573 -2.384 -2.669 1.00 97.25 93 ILE A C 1
ATOM 739 O O . ILE A 1 93 ? 4.752 -2.198 -2.349 1.00 97.25 93 ILE A O 1
ATOM 743 N N . PRO A 1 94 ? 2.659 -2.803 -1.782 1.00 97.44 94 PRO A N 1
ATOM 744 C CA . PRO A 1 94 ? 3.029 -3.307 -0.468 1.00 97.44 94 PRO A CA 1
ATOM 745 C C . PRO A 1 94 ? 3.781 -4.633 -0.577 1.00 97.44 94 PRO A C 1
ATOM 747 O O . PRO A 1 94 ? 3.405 -5.529 -1.339 1.00 97.44 94 PRO A O 1
ATOM 750 N N . ILE A 1 95 ? 4.839 -4.756 0.215 1.00 97.69 95 ILE A N 1
ATOM 751 C CA . ILE A 1 95 ? 5.654 -5.957 0.337 1.00 97.69 95 ILE A CA 1
ATOM 752 C C . ILE A 1 95 ? 5.241 -6.676 1.615 1.00 97.69 95 ILE A C 1
ATOM 754 O O . ILE A 1 95 ? 5.200 -6.058 2.681 1.00 97.69 95 ILE A O 1
ATOM 758 N N . ILE A 1 96 ? 4.914 -7.963 1.513 1.00 96.88 96 ILE A N 1
ATOM 759 C CA . ILE A 1 96 ? 4.352 -8.742 2.619 1.00 96.88 96 ILE A CA 1
ATOM 760 C C . ILE A 1 96 ? 5.167 -9.991 2.956 1.00 96.88 96 ILE A C 1
ATOM 762 O O . ILE A 1 96 ? 5.777 -10.628 2.090 1.00 96.88 96 ILE A O 1
ATOM 766 N N . THR A 1 97 ? 5.084 -10.410 4.220 1.00 95.75 97 THR A N 1
ATOM 767 C CA . THR A 1 97 ? 5.539 -11.737 4.645 1.00 95.75 97 THR A CA 1
ATOM 768 C C . THR A 1 97 ? 4.658 -12.841 4.066 1.00 95.75 97 THR A C 1
ATOM 770 O O . THR A 1 97 ? 3.524 -12.630 3.633 1.00 95.75 97 THR A O 1
ATOM 773 N N . LYS A 1 98 ? 5.113 -14.092 4.216 1.00 93.94 98 LYS A N 1
ATOM 774 C CA . LYS A 1 98 ? 4.263 -15.281 4.025 1.00 93.94 98 LYS A CA 1
ATOM 775 C C . LYS A 1 98 ? 3.002 -15.287 4.908 1.00 93.94 98 LYS A C 1
ATOM 777 O O . LYS A 1 98 ? 2.051 -15.977 4.565 1.00 93.94 98 LYS A O 1
ATOM 782 N N . LYS A 1 99 ? 2.991 -14.556 6.032 1.00 94.00 99 LYS A N 1
ATOM 783 C CA . LYS A 1 99 ? 1.850 -14.469 6.961 1.00 94.00 99 LYS A CA 1
ATOM 784 C C . LYS A 1 99 ? 0.849 -13.362 6.586 1.00 94.00 99 LYS A C 1
ATOM 786 O O . LYS A 1 99 ? -0.190 -13.263 7.234 1.00 94.00 99 LYS A O 1
ATOM 791 N N . GLY A 1 100 ? 1.141 -12.555 5.559 1.00 92.25 100 GLY A N 1
ATOM 792 C CA . GLY A 1 100 ? 0.289 -11.444 5.112 1.00 92.25 100 GLY A CA 1
ATOM 793 C C . GLY A 1 100 ? 0.520 -10.122 5.850 1.00 92.25 100 GLY A C 1
ATOM 794 O O . GLY A 1 100 ? -0.255 -9.184 5.676 1.00 92.25 100 GLY A O 1
ATOM 795 N N . THR A 1 101 ? 1.569 -10.040 6.671 1.00 95.25 101 THR A N 1
ATOM 796 C CA . THR A 1 101 ? 1.959 -8.810 7.376 1.00 95.25 101 THR A CA 1
ATOM 797 C C . THR A 1 101 ? 2.787 -7.918 6.456 1.00 95.25 101 THR A C 1
ATOM 799 O O . THR A 1 101 ? 3.604 -8.431 5.692 1.00 95.25 101 THR A O 1
ATOM 802 N N . VAL A 1 102 ? 2.613 -6.599 6.539 1.00 96.12 102 VAL A N 1
ATOM 803 C CA . VAL A 1 102 ? 3.385 -5.633 5.737 1.00 96.12 102 VAL A CA 1
ATOM 804 C C . VAL A 1 102 ? 4.815 -5.524 6.275 1.00 96.12 102 VAL A C 1
ATOM 806 O O . VAL A 1 102 ? 5.009 -5.239 7.452 1.00 96.12 102 VAL A O 1
ATOM 809 N N . GLU A 1 103 ? 5.808 -5.744 5.414 1.00 95.06 103 GLU A N 1
ATOM 810 C CA . GLU A 1 103 ? 7.245 -5.573 5.702 1.00 95.06 103 GLU A CA 1
ATOM 811 C C . GLU A 1 103 ? 7.829 -4.313 5.064 1.00 95.06 103 GLU A C 1
ATOM 813 O O . GLU A 1 103 ? 8.798 -3.748 5.568 1.00 95.06 103 GLU A O 1
ATOM 818 N N . GLY A 1 104 ? 7.251 -3.871 3.951 1.00 95.62 104 GLY A N 1
ATOM 819 C CA . GLY A 1 104 ? 7.777 -2.751 3.191 1.00 95.62 104 GLY A CA 1
ATOM 820 C C . GLY A 1 104 ? 6.772 -2.208 2.192 1.00 95.62 104 GLY A C 1
ATOM 821 O O . GLY A 1 104 ? 5.701 -2.777 1.973 1.00 95.62 104 GLY A O 1
ATOM 822 N N . ILE A 1 105 ? 7.119 -1.089 1.572 1.00 96.38 105 ILE A N 1
ATOM 823 C CA . ILE A 1 105 ? 6.393 -0.551 0.426 1.00 96.38 105 ILE A CA 1
ATOM 824 C C . ILE A 1 105 ? 7.394 -0.143 -0.645 1.00 96.38 105 ILE A C 1
ATOM 826 O O . ILE A 1 105 ? 8.442 0.432 -0.351 1.00 96.38 105 ILE A O 1
ATOM 830 N N . LEU A 1 106 ? 7.076 -0.459 -1.895 1.00 96.75 106 LEU A N 1
ATOM 831 C CA . LEU A 1 106 ? 7.893 -0.105 -3.045 1.00 96.75 106 LEU A CA 1
ATOM 832 C C . LEU A 1 106 ? 7.075 0.776 -3.983 1.00 96.75 106 LEU A C 1
ATOM 834 O O . LEU A 1 106 ? 5.978 0.390 -4.393 1.00 96.75 106 LEU A O 1
ATOM 838 N N . SER A 1 107 ? 7.593 1.956 -4.320 1.00 95.69 107 SER A N 1
ATOM 839 C CA . SER A 1 107 ? 6.976 2.829 -5.317 1.00 95.69 107 SER A CA 1
ATOM 840 C C . SER A 1 107 ? 7.713 2.798 -6.652 1.00 95.69 107 SER A C 1
ATOM 842 O O . SER A 1 107 ? 8.913 2.536 -6.717 1.00 95.69 107 SER A O 1
ATOM 844 N N . GLU A 1 108 ? 7.003 3.144 -7.723 1.00 95.06 108 GLU A N 1
ATOM 845 C CA . GLU A 1 108 ? 7.582 3.366 -9.054 1.00 95.06 108 GLU A CA 1
ATOM 846 C C . GLU A 1 108 ? 8.750 4.364 -9.004 1.00 95.06 108 GLU A C 1
ATOM 848 O O . GLU A 1 108 ? 9.777 4.156 -9.644 1.00 95.06 108 GLU A O 1
ATOM 853 N N . ARG A 1 109 ? 8.632 5.410 -8.174 1.00 92.75 109 ARG A N 1
ATOM 854 C CA . ARG A 1 109 ? 9.690 6.405 -7.958 1.00 92.75 109 ARG A CA 1
ATOM 855 C C . ARG A 1 109 ? 10.938 5.793 -7.320 1.00 92.75 109 ARG A C 1
ATOM 857 O O . ARG A 1 109 ? 12.038 6.192 -7.681 1.00 92.75 109 ARG A O 1
ATOM 864 N N . ASP A 1 110 ? 10.782 4.860 -6.381 1.00 92.62 110 ASP A N 1
ATOM 865 C CA . ASP A 1 110 ? 11.927 4.207 -5.734 1.00 92.62 110 ASP A CA 1
ATOM 866 C C . ASP A 1 110 ? 12.675 3.316 -6.742 1.00 92.62 110 ASP A C 1
ATOM 868 O O . ASP A 1 110 ? 13.902 3.357 -6.801 1.00 92.62 110 ASP A O 1
ATOM 872 N N . ILE A 1 111 ? 11.942 2.599 -7.606 1.00 93.38 111 ILE A N 1
ATOM 873 C CA . ILE A 1 111 ? 12.523 1.816 -8.709 1.00 93.38 111 ILE A CA 1
ATOM 874 C C . ILE A 1 111 ? 13.243 2.730 -9.702 1.00 93.38 111 ILE A C 1
ATOM 876 O O . ILE A 1 111 ? 14.391 2.465 -10.048 1.00 93.38 111 ILE A O 1
ATOM 880 N N . LEU A 1 112 ? 12.596 3.812 -10.144 1.00 90.75 112 LEU A N 1
ATOM 881 C CA . LEU A 1 112 ? 13.195 4.762 -11.080 1.00 90.75 112 LEU A CA 1
ATOM 882 C C . LEU A 1 112 ? 14.486 5.350 -10.506 1.00 90.75 112 LEU A C 1
ATOM 884 O O . LEU A 1 112 ? 15.517 5.321 -11.166 1.00 90.75 112 LEU A O 1
ATOM 888 N N . HIS A 1 113 ? 14.452 5.810 -9.255 1.00 88.75 113 HIS A N 1
ATOM 889 C CA . HIS A 1 113 ? 15.629 6.352 -8.587 1.00 88.75 113 HIS A CA 1
ATOM 890 C C . HIS A 1 113 ? 16.758 5.319 -8.495 1.00 88.75 113 HIS A C 1
ATOM 892 O O . HIS A 1 113 ? 17.898 5.628 -8.825 1.00 88.75 113 HIS A O 1
ATOM 898 N N . TYR A 1 114 ? 16.449 4.076 -8.119 1.00 88.44 114 TYR A N 1
ATOM 899 C CA . TYR A 1 114 ? 17.435 2.998 -8.053 1.00 88.44 114 TYR A CA 1
ATOM 900 C C . TYR A 1 114 ? 18.056 2.670 -9.423 1.00 88.44 114 TYR A C 1
ATOM 902 O O . TYR A 1 114 ? 19.266 2.457 -9.524 1.00 88.44 114 TYR A O 1
ATOM 910 N N . LEU A 1 115 ? 17.261 2.666 -10.495 1.00 86.12 115 LEU A N 1
ATOM 911 C CA . LEU A 1 115 ? 17.763 2.431 -11.851 1.00 86.12 115 LEU A CA 1
ATOM 912 C C . LEU A 1 115 ? 18.572 3.620 -12.392 1.00 86.12 115 LEU A C 1
ATOM 914 O O . LEU A 1 115 ? 19.498 3.402 -13.166 1.00 86.12 115 LEU A O 1
ATOM 918 N N . SER A 1 116 ? 18.264 4.846 -11.961 1.00 81.88 116 SER A N 1
ATOM 919 C CA . SER A 1 116 ? 18.937 6.077 -12.400 1.00 81.88 116 SER A CA 1
ATOM 920 C C . SER A 1 116 ? 20.158 6.479 -11.562 1.00 81.88 116 SER A C 1
ATOM 922 O O . SER A 1 116 ? 20.926 7.325 -12.006 1.00 81.88 116 SER A O 1
ATOM 924 N N . ALA A 1 117 ? 20.366 5.907 -10.369 1.00 70.69 117 ALA A N 1
ATOM 925 C CA . ALA A 1 117 ? 21.411 6.306 -9.414 1.00 70.69 117 ALA A CA 1
ATOM 926 C C . ALA A 1 117 ? 22.851 5.876 -9.791 1.00 70.69 117 ALA A C 1
ATOM 928 O O . ALA A 1 117 ? 23.628 5.458 -8.934 1.00 70.69 117 ALA A O 1
ATOM 929 N N . THR A 1 118 ? 23.240 5.961 -11.062 1.00 60.81 118 THR A N 1
ATOM 930 C CA . THR A 1 118 ? 24.632 5.771 -11.502 1.00 60.81 118 THR A CA 1
ATOM 931 C C . THR A 1 118 ? 25.182 7.064 -12.081 1.00 60.81 118 THR A C 1
ATOM 933 O O . THR A 1 118 ? 24.839 7.445 -13.199 1.00 60.81 118 THR A O 1
ATOM 936 N N . ASN A 1 119 ? 26.074 7.701 -11.321 1.00 60.44 119 ASN A N 1
ATOM 937 C CA . ASN A 1 119 ? 27.137 8.502 -11.909 1.00 60.44 119 ASN A CA 1
ATOM 938 C C . ASN A 1 119 ? 28.125 7.522 -12.558 1.00 60.44 119 ASN A C 1
ATOM 940 O O . ASN A 1 119 ? 28.577 6.591 -11.894 1.00 60.44 119 ASN A O 1
ATOM 944 N N . GLU A 1 120 ? 28.405 7.765 -13.837 1.00 56.69 120 GLU A N 1
ATOM 945 C CA . GLU A 1 120 ? 29.352 7.057 -14.709 1.00 56.69 120 GLU A CA 1
ATOM 946 C C . GLU A 1 120 ? 28.886 5.673 -15.223 1.00 56.69 120 GLU A C 1
ATOM 948 O O . GLU A 1 120 ? 28.573 4.746 -14.480 1.00 56.69 120 GLU A O 1
ATOM 953 N N . ASP A 1 121 ? 28.852 5.573 -16.556 1.00 48.34 121 ASP A N 1
ATOM 954 C CA . ASP A 1 121 ? 28.637 4.386 -17.391 1.00 48.34 121 ASP A CA 1
ATOM 955 C C . ASP A 1 121 ? 27.217 3.809 -17.513 1.00 48.34 121 ASP A C 1
ATOM 957 O O . ASP A 1 121 ? 26.880 2.752 -16.973 1.00 48.34 121 ASP A O 1
ATOM 961 N N . TYR A 1 122 ? 26.446 4.410 -18.432 1.00 51.00 122 TYR A N 1
ATOM 962 C CA . TYR A 1 122 ? 25.397 3.744 -19.223 1.00 51.00 122 TYR A CA 1
ATOM 963 C C . TYR A 1 122 ? 25.995 2.631 -20.111 1.00 51.00 122 TYR A C 1
ATOM 965 O O . TYR A 1 122 ? 25.860 2.626 -21.332 1.00 51.00 122 TYR A O 1
ATOM 973 N N . THR A 1 123 ? 26.697 1.669 -19.521 1.00 55.72 123 THR A N 1
ATOM 974 C CA . THR A 1 123 ? 27.048 0.436 -20.221 1.00 55.72 123 THR A CA 1
ATOM 975 C C . THR A 1 123 ? 25.842 -0.497 -20.150 1.00 55.72 123 THR A C 1
ATOM 977 O O . THR A 1 123 ? 25.307 -0.784 -19.077 1.00 55.72 123 THR A O 1
ATOM 980 N N . HIS A 1 124 ? 25.402 -0.993 -21.309 1.00 56.19 124 HIS A N 1
ATOM 981 C CA . HIS A 1 124 ? 24.292 -1.945 -21.468 1.00 56.19 124 HIS A CA 1
ATOM 982 C C . HIS A 1 124 ? 24.423 -3.237 -20.624 1.00 56.19 124 HIS A C 1
ATOM 984 O O . HIS A 1 124 ? 23.497 -4.044 -20.580 1.00 56.19 124 HIS A O 1
ATOM 990 N N . THR A 1 125 ? 25.550 -3.448 -19.942 1.00 58.00 125 THR A N 1
ATOM 991 C CA . THR A 1 125 ? 25.916 -4.672 -19.223 1.00 58.00 125 THR A CA 1
ATOM 992 C C . THR A 1 125 ? 25.476 -4.717 -17.755 1.00 58.00 125 THR A C 1
ATOM 994 O O . THR A 1 125 ? 25.248 -5.813 -17.250 1.00 58.00 125 THR A O 1
ATOM 997 N N . LYS A 1 126 ? 25.302 -3.583 -17.053 1.00 65.50 126 LYS A N 1
ATOM 998 C CA . LYS A 1 126 ? 24.907 -3.582 -15.619 1.00 65.50 126 LYS A CA 1
ATOM 999 C C . LYS A 1 126 ? 23.395 -3.523 -15.375 1.00 65.50 126 LYS A C 1
ATOM 1001 O O . LYS A 1 126 ? 22.924 -3.957 -14.325 1.00 65.50 126 LYS A O 1
ATOM 1006 N N . LEU A 1 127 ? 22.623 -3.032 -16.344 1.00 71.88 127 LEU A N 1
ATOM 1007 C CA . LEU A 1 127 ? 21.163 -2.928 -16.239 1.00 71.88 127 LEU A CA 1
ATOM 1008 C C . LEU A 1 127 ? 20.457 -4.295 -16.088 1.00 71.88 127 LEU A C 1
ATOM 1010 O O . LEU A 1 127 ? 19.583 -4.410 -15.227 1.00 71.88 127 LEU A O 1
ATOM 1014 N N . PRO A 1 128 ? 20.842 -5.352 -16.839 1.00 76.56 128 PRO A N 1
ATOM 1015 C CA . PRO A 1 128 ? 20.232 -6.675 -16.695 1.00 76.56 128 PRO A CA 1
ATOM 1016 C C . PRO A 1 128 ? 20.426 -7.279 -15.299 1.00 76.56 128 PRO A C 1
ATOM 1018 O O . PRO A 1 128 ? 19.538 -7.962 -14.798 1.00 76.56 128 PRO A O 1
ATOM 1021 N N . ALA A 1 129 ? 21.566 -7.007 -14.654 1.00 82.56 129 ALA A N 1
ATOM 1022 C CA . ALA A 1 129 ? 21.840 -7.490 -13.303 1.00 82.56 129 ALA A CA 1
ATOM 1023 C C . ALA A 1 129 ? 20.886 -6.853 -12.281 1.00 82.56 129 ALA A C 1
ATOM 1025 O O . ALA A 1 129 ? 20.219 -7.573 -11.543 1.00 82.56 129 ALA A O 1
ATOM 1026 N N . ARG A 1 130 ? 20.733 -5.522 -12.318 1.00 84.56 130 ARG A N 1
ATOM 1027 C CA . ARG A 1 130 ? 19.837 -4.772 -11.419 1.00 84.56 130 ARG A CA 1
ATOM 1028 C C . ARG A 1 130 ? 18.369 -5.161 -11.554 1.00 84.56 130 ARG A C 1
ATOM 1030 O O . ARG A 1 130 ? 17.643 -5.210 -10.569 1.00 84.56 130 ARG A O 1
ATOM 1037 N N . LEU A 1 131 ? 17.925 -5.463 -12.771 1.00 88.62 131 LEU A N 1
ATOM 1038 C CA . LEU A 1 131 ? 16.556 -5.916 -13.031 1.00 88.62 131 LEU A CA 1
ATOM 1039 C C . LEU A 1 131 ? 16.233 -7.267 -12.368 1.00 88.62 131 LEU A C 1
ATOM 1041 O O . LEU A 1 131 ? 15.066 -7.533 -12.065 1.00 88.62 131 LEU A O 1
ATOM 1045 N N . ASN A 1 132 ? 17.251 -8.091 -12.114 1.00 91.31 132 ASN A N 1
ATOM 1046 C CA . ASN A 1 132 ? 17.128 -9.384 -11.441 1.00 91.31 132 ASN A CA 1
ATOM 1047 C C . ASN A 1 132 ? 17.419 -9.314 -9.932 1.00 91.31 132 ASN A C 1
ATOM 1049 O O . ASN A 1 132 ? 17.278 -10.324 -9.241 1.00 91.31 132 ASN A O 1
ATOM 1053 N N . GLU A 1 133 ? 17.815 -8.154 -9.401 1.00 93.00 133 GLU A N 1
ATOM 1054 C CA . GLU A 1 133 ? 18.025 -7.987 -7.964 1.00 93.00 133 GLU A CA 1
ATOM 1055 C C . GLU A 1 133 ? 16.706 -8.065 -7.187 1.00 93.00 133 GLU A C 1
ATOM 1057 O O . GLU A 1 133 ? 15.617 -7.790 -7.701 1.00 93.00 133 GLU A O 1
ATOM 1062 N N . LYS A 1 134 ? 16.822 -8.453 -5.916 1.00 96.00 134 LYS A N 1
ATOM 1063 C CA . LYS A 1 134 ? 15.690 -8.554 -4.997 1.00 96.00 134 LYS A CA 1
ATOM 1064 C C . LYS A 1 134 ? 15.212 -7.171 -4.578 1.00 96.00 134 LYS A C 1
ATOM 1066 O O . LYS A 1 134 ? 16.011 -6.306 -4.219 1.00 96.00 134 LYS A O 1
ATOM 1071 N N . ILE A 1 135 ? 13.896 -7.002 -4.503 1.00 95.75 135 ILE A N 1
ATOM 1072 C CA . ILE A 1 135 ? 13.286 -5.737 -4.075 1.00 95.75 135 ILE A CA 1
ATOM 1073 C C . ILE A 1 135 ? 13.509 -5.402 -2.594 1.00 95.75 135 ILE A C 1
ATOM 1075 O O . ILE A 1 135 ? 13.287 -4.258 -2.199 1.00 95.75 135 ILE A O 1
ATOM 1079 N N . SER A 1 136 ? 13.983 -6.351 -1.778 1.00 94.06 136 SER A N 1
ATOM 1080 C CA . SER A 1 136 ? 14.319 -6.135 -0.363 1.00 94.06 136 SER A CA 1
ATOM 1081 C C . SER A 1 136 ? 15.288 -4.975 -0.123 1.00 94.06 136 SER A C 1
ATOM 1083 O O . SER A 1 136 ? 15.218 -4.351 0.929 1.00 94.06 136 SER A O 1
ATOM 1085 N N . HIS A 1 137 ? 16.180 -4.677 -1.074 1.00 89.00 137 HIS A N 1
ATOM 1086 C CA . HIS A 1 137 ? 17.156 -3.585 -0.948 1.00 89.00 137 HIS A CA 1
ATOM 1087 C C . HIS A 1 137 ? 16.611 -2.218 -1.391 1.00 89.00 137 HIS A C 1
ATOM 1089 O O . HIS A 1 137 ? 17.237 -1.197 -1.123 1.00 89.00 137 HIS A O 1
ATOM 1095 N N . LEU A 1 138 ? 15.471 -2.193 -2.090 1.00 91.19 138 LEU A N 1
ATOM 1096 C CA . LEU A 1 138 ? 14.869 -0.976 -2.649 1.00 91.19 138 LEU A CA 1
ATOM 1097 C C . LEU A 1 138 ? 13.636 -0.522 -1.868 1.00 91.19 138 LEU A C 1
ATOM 1099 O O . LEU A 1 138 ? 13.281 0.657 -1.903 1.00 91.19 138 LEU A O 1
ATOM 1103 N N . MET A 1 139 ? 12.931 -1.458 -1.229 1.00 91.50 139 MET A N 1
ATOM 1104 C CA . MET A 1 139 ? 11.699 -1.148 -0.515 1.00 91.50 139 MET A CA 1
ATOM 1105 C C . MET A 1 139 ? 11.968 -0.220 0.670 1.00 91.50 139 MET A C 1
ATOM 1107 O O . MET A 1 139 ? 12.965 -0.357 1.380 1.00 91.50 139 MET A O 1
ATOM 1111 N N . LYS A 1 140 ? 11.030 0.687 0.940 1.00 91.56 140 LYS A N 1
ATOM 1112 C CA . LYS A 1 140 ? 11.035 1.436 2.194 1.00 91.56 140 LYS A CA 1
ATOM 1113 C C . LYS A 1 140 ? 10.523 0.542 3.315 1.00 91.56 140 LYS A C 1
ATOM 1115 O O . LYS A 1 140 ? 9.423 -0.006 3.216 1.00 91.56 140 LYS A O 1
ATOM 1120 N N . GLN A 1 141 ? 11.340 0.411 4.352 1.00 84.75 141 GLN A N 1
ATOM 1121 C CA . GLN A 1 141 ? 10.991 -0.228 5.619 1.00 84.75 141 GLN A CA 1
ATOM 1122 C C . GLN A 1 141 ? 10.269 0.788 6.527 1.00 84.75 141 GLN A C 1
ATOM 1124 O O . GLN A 1 141 ? 10.193 1.964 6.182 1.00 84.75 141 GLN A O 1
ATOM 1129 N N . GLU A 1 142 ? 9.703 0.336 7.651 1.00 80.75 142 GLU A N 1
ATOM 1130 C CA . GLU A 1 142 ? 8.908 1.179 8.573 1.00 80.75 142 GLU A CA 1
ATOM 1131 C C . GLU A 1 142 ? 7.672 1.817 7.914 1.00 80.75 142 GLU A C 1
ATOM 1133 O O . GLU A 1 142 ? 7.467 3.031 7.890 1.00 80.75 142 GLU A O 1
ATOM 1138 N N . VAL A 1 143 ? 6.814 0.969 7.347 1.00 90.25 143 VAL A N 1
ATOM 1139 C CA . VAL A 1 143 ? 5.613 1.421 6.641 1.00 90.25 143 VAL A CA 1
ATOM 1140 C C . VAL A 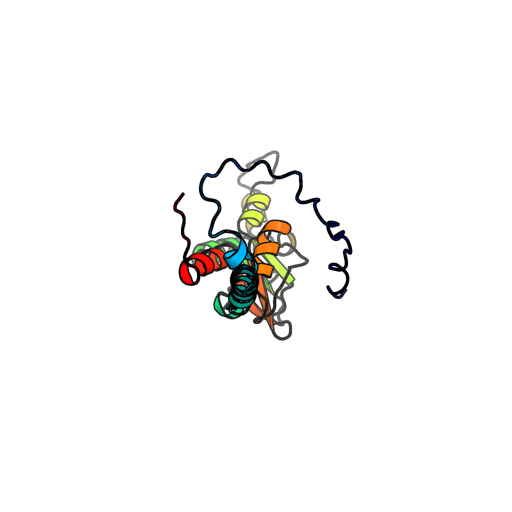1 143 ? 4.557 1.911 7.627 1.00 90.25 143 VAL A C 1
ATOM 1142 O O . VAL A 1 143 ? 4.079 1.152 8.471 1.00 90.25 143 VAL A O 1
ATOM 1145 N N . LEU A 1 144 ? 4.136 3.167 7.475 1.00 93.56 144 LEU A N 1
ATOM 1146 C CA . LEU A 1 144 ? 2.951 3.679 8.157 1.00 93.56 144 LEU A CA 1
ATOM 1147 C C . LEU A 1 144 ? 1.707 2.944 7.653 1.00 93.56 144 LEU A C 1
ATOM 1149 O O . LEU A 1 144 ? 1.490 2.825 6.446 1.00 93.56 144 LEU A O 1
ATOM 1153 N N . THR A 1 145 ? 0.892 2.466 8.588 1.00 96.56 145 THR A N 1
ATOM 1154 C CA . THR A 1 145 ? -0.355 1.746 8.312 1.00 96.56 145 THR A CA 1
ATOM 1155 C C . THR A 1 145 ? -1.511 2.379 9.074 1.00 96.56 145 THR A C 1
ATOM 1157 O O . THR A 1 145 ? -1.300 3.086 10.061 1.00 96.56 145 THR A O 1
ATOM 1160 N N . ALA A 1 146 ? -2.728 2.124 8.605 1.00 96.75 146 ALA A N 1
ATOM 1161 C CA . ALA A 1 146 ? -3.962 2.561 9.247 1.00 96.75 146 ALA A CA 1
ATOM 1162 C C . ALA A 1 146 ? -4.943 1.391 9.401 1.00 96.75 146 ALA A C 1
ATOM 1164 O O . ALA A 1 146 ? -4.824 0.370 8.722 1.00 96.75 146 ALA A O 1
ATOM 1165 N N . SER A 1 147 ? -5.913 1.543 10.296 1.00 97.19 147 SER A N 1
ATOM 1166 C CA . SER A 1 147 ? -7.035 0.618 10.464 1.00 97.19 147 SER A CA 1
ATOM 1167 C C . SER A 1 147 ? -8.214 1.001 9.562 1.00 97.19 147 SER A C 1
ATOM 1169 O O . SER A 1 147 ? -8.267 2.097 9.004 1.00 97.19 147 SER A O 1
ATOM 1171 N N . VAL A 1 148 ? -9.185 0.099 9.417 1.00 96.69 148 VAL A N 1
ATOM 1172 C CA . VAL A 1 148 ? -10.388 0.287 8.576 1.00 96.69 148 VAL A CA 1
ATOM 1173 C C . VAL A 1 148 ? -11.293 1.447 8.988 1.00 96.69 148 VAL A C 1
ATOM 1175 O O . VAL A 1 148 ? -12.011 1.994 8.151 1.00 96.69 148 VAL A O 1
ATOM 1178 N N . ASP A 1 149 ? -11.254 1.808 10.262 1.00 96.00 149 ASP A N 1
ATOM 1179 C CA . ASP A 1 149 ? -12.009 2.874 10.917 1.00 96.00 149 ASP A CA 1
ATOM 1180 C C . ASP A 1 149 ? -11.201 4.176 11.043 1.00 96.00 149 ASP A C 1
ATOM 1182 O O . ASP A 1 149 ? -11.693 5.167 11.575 1.00 96.00 149 ASP A O 1
ATOM 1186 N N . THR A 1 150 ? -9.961 4.209 10.537 1.00 95.94 150 THR A N 1
ATOM 1187 C CA . THR A 1 150 ? -9.140 5.425 10.572 1.00 95.94 150 THR A CA 1
ATOM 1188 C C . THR A 1 150 ? -9.767 6.530 9.719 1.00 95.94 150 THR A C 1
ATOM 1190 O O . THR A 1 150 ? -10.089 6.314 8.551 1.00 95.94 150 THR A O 1
ATOM 1193 N N . ASP A 1 151 ? -9.864 7.735 10.283 1.00 95.25 151 ASP A N 1
ATOM 1194 C CA . ASP A 1 151 ? -10.298 8.950 9.584 1.00 95.25 151 ASP A CA 1
ATOM 1195 C C . ASP A 1 151 ? -9.431 9.248 8.351 1.00 95.25 151 ASP A C 1
ATOM 1197 O O . ASP A 1 151 ? -8.203 9.386 8.446 1.00 95.25 151 ASP A O 1
ATOM 1201 N N . VAL A 1 152 ? -10.068 9.434 7.196 1.00 95.94 152 VAL A N 1
ATOM 1202 C CA . VAL A 1 152 ? -9.390 9.784 5.943 1.00 95.94 152 VAL A CA 1
ATOM 1203 C C . VAL A 1 152 ? -8.599 11.090 6.063 1.00 95.94 152 VAL A C 1
ATOM 1205 O O . VAL A 1 152 ? -7.534 11.208 5.457 1.00 95.94 152 VAL A O 1
ATOM 1208 N N . ARG A 1 153 ? -9.036 12.053 6.883 1.00 93.81 153 ARG A N 1
ATOM 1209 C CA . ARG A 1 153 ? -8.317 13.315 7.133 1.00 93.81 153 ARG A CA 1
ATOM 1210 C C . ARG A 1 153 ? -6.966 13.077 7.800 1.00 93.81 153 ARG A C 1
ATOM 1212 O O . ARG A 1 153 ? -5.994 13.750 7.459 1.00 93.81 153 ARG A O 1
ATOM 1219 N N . HIS A 1 154 ? -6.871 12.104 8.710 1.00 94.81 154 HIS A N 1
ATOM 1220 C CA . HIS A 1 154 ? -5.592 11.723 9.315 1.00 94.81 154 HIS A CA 1
ATOM 1221 C C . HIS A 1 154 ? -4.657 11.091 8.280 1.00 94.81 154 HIS A C 1
ATOM 1223 O O . HIS A 1 154 ? -3.477 11.439 8.224 1.00 94.81 154 HIS A O 1
ATOM 1229 N N . ILE A 1 155 ? -5.186 10.226 7.412 1.00 96.50 155 ILE A N 1
ATOM 1230 C CA . ILE A 1 155 ? -4.414 9.615 6.320 1.00 96.50 155 ILE A CA 1
ATOM 1231 C C . ILE A 1 155 ? -3.910 10.693 5.350 1.00 96.50 155 ILE A C 1
ATOM 1233 O O . ILE A 1 155 ? -2.726 10.725 5.016 1.00 96.50 155 ILE A O 1
ATOM 1237 N N . ALA A 1 156 ? -4.784 11.619 4.950 1.00 96.12 156 ALA A N 1
ATOM 1238 C CA . ALA A 1 156 ? -4.455 12.735 4.068 1.00 96.12 156 ALA A CA 1
ATOM 1239 C C . ALA A 1 156 ? -3.372 13.645 4.666 1.00 96.12 156 ALA A C 1
ATOM 1241 O O . ALA A 1 156 ? -2.417 14.004 3.977 1.00 96.12 156 ALA A O 1
ATOM 1242 N N . ARG A 1 157 ? -3.476 13.965 5.962 1.00 95.50 157 ARG A N 1
ATOM 1243 C CA . ARG A 1 157 ? -2.449 14.715 6.693 1.00 95.50 157 ARG A CA 1
ATOM 1244 C C . ARG A 1 157 ? -1.096 14.009 6.621 1.00 95.50 157 ARG A C 1
ATOM 1246 O O . ARG A 1 157 ? -0.107 14.641 6.265 1.00 95.50 157 ARG A O 1
ATOM 1253 N N . LEU A 1 158 ? -1.050 12.701 6.883 1.00 95.56 158 LEU A N 1
ATOM 1254 C CA . LEU A 1 158 ? 0.194 11.927 6.823 1.00 95.56 158 LEU A CA 1
ATOM 1255 C C . LEU A 1 158 ? 0.777 11.853 5.405 1.00 95.56 158 LEU A C 1
ATOM 1257 O O . LEU A 1 158 ? 1.995 11.894 5.252 1.00 95.56 158 LEU A O 1
ATOM 1261 N N . PHE A 1 159 ? -0.053 11.814 4.359 1.00 96.00 159 PHE A N 1
ATOM 1262 C CA . PHE A 1 159 ? 0.426 11.903 2.972 1.00 96.00 159 PHE A CA 1
ATOM 1263 C C . PHE A 1 159 ? 1.196 13.193 2.690 1.00 96.00 159 PHE A C 1
ATOM 1265 O O . PHE A 1 159 ? 2.178 13.172 1.944 1.00 96.00 159 PHE A O 1
ATOM 1272 N N . VAL A 1 160 ? 0.769 14.302 3.293 1.00 94.81 160 VAL A N 1
ATOM 1273 C CA . VAL A 1 160 ? 1.429 15.601 3.154 1.00 94.81 160 VAL A CA 1
ATOM 1274 C C . VAL A 1 160 ? 2.653 15.683 4.062 1.00 94.81 160 VAL A C 1
ATOM 1276 O O . VAL A 1 160 ? 3.757 15.893 3.568 1.00 94.81 160 VAL A O 1
ATOM 1279 N N . GLU A 1 161 ? 2.467 15.473 5.366 1.00 94.56 161 GLU A N 1
ATOM 1280 C CA . GLU A 1 161 ? 3.498 15.685 6.389 1.00 94.56 161 GLU A CA 1
ATOM 1281 C C . GLU A 1 161 ? 4.665 14.694 6.273 1.00 94.56 161 GLU A C 1
ATOM 1283 O O . GLU A 1 161 ? 5.804 15.059 6.540 1.00 94.56 161 GLU A O 1
ATOM 1288 N N . GLN A 1 162 ? 4.400 13.448 5.865 1.00 91.81 162 GLN A N 1
ATOM 1289 C CA . GLN A 1 162 ? 5.417 12.390 5.769 1.00 91.81 162 GLN A CA 1
ATOM 1290 C C . GLN A 1 162 ? 5.888 12.143 4.329 1.00 91.81 162 GLN A C 1
ATOM 1292 O O . GLN A 1 162 ? 6.672 11.229 4.077 1.00 91.81 162 GLN A O 1
ATOM 1297 N N . HIS A 1 163 ? 5.393 12.924 3.361 1.00 90.88 163 HIS A N 1
ATOM 1298 C CA . HIS A 1 163 ? 5.692 12.772 1.933 1.00 90.88 163 HIS A CA 1
ATOM 1299 C C . HIS A 1 163 ? 5.480 11.342 1.388 1.00 90.88 163 HIS A C 1
ATOM 1301 O O . HIS A 1 163 ? 6.182 10.891 0.474 1.00 90.88 163 HIS A O 1
ATOM 1307 N N . ILE A 1 164 ? 4.497 10.614 1.927 1.00 91.12 164 ILE A N 1
ATOM 1308 C CA . ILE A 1 164 ? 4.145 9.259 1.484 1.00 91.12 164 ILE A CA 1
ATOM 1309 C C . ILE A 1 164 ? 2.991 9.300 0.472 1.00 91.12 164 ILE A C 1
ATOM 1311 O O . ILE A 1 164 ? 2.094 10.138 0.534 1.00 91.12 164 ILE A O 1
ATOM 1315 N N . GLY A 1 165 ? 3.021 8.394 -0.507 1.00 93.56 165 GLY A N 1
ATOM 1316 C CA . GLY A 1 165 ? 2.029 8.357 -1.587 1.00 93.56 165 GLY A CA 1
ATOM 1317 C C . GLY A 1 165 ? 0.925 7.318 -1.430 1.00 93.56 165 GLY A C 1
ATOM 1318 O O . GLY A 1 165 ? -0.060 7.384 -2.171 1.00 93.56 165 GLY A O 1
ATOM 1319 N N . ALA A 1 166 ? 1.110 6.373 -0.512 1.00 96.81 166 ALA A N 1
ATOM 1320 C CA . ALA A 1 166 ? 0.205 5.270 -0.252 1.00 96.81 166 ALA A CA 1
ATOM 1321 C C . ALA A 1 166 ? 0.363 4.773 1.191 1.00 96.81 166 ALA A C 1
ATOM 1323 O O . ALA A 1 166 ? 1.450 4.867 1.760 1.00 96.81 166 ALA A O 1
ATOM 1324 N N . MET A 1 167 ? -0.717 4.239 1.754 1.00 97.69 167 MET A N 1
ATOM 1325 C CA . MET A 1 167 ? -0.799 3.710 3.111 1.00 97.69 167 MET A CA 1
ATOM 1326 C C . MET A 1 167 ? -1.567 2.386 3.097 1.00 97.69 167 MET A C 1
ATOM 1328 O O . MET A 1 167 ? -2.740 2.363 2.710 1.00 97.69 167 MET A O 1
ATOM 1332 N N . PRO A 1 168 ? -0.923 1.272 3.482 1.00 97.81 168 PRO A N 1
ATOM 1333 C CA . PRO A 1 168 ? -1.611 0.008 3.687 1.00 97.81 168 PRO A CA 1
ATOM 1334 C C . PRO A 1 168 ? -2.623 0.093 4.829 1.00 97.81 168 PRO A C 1
ATOM 1336 O O . PRO A 1 168 ? -2.338 0.652 5.891 1.00 97.81 168 PRO A O 1
ATOM 1339 N N . ILE A 1 169 ? -3.784 -0.514 4.607 1.00 98.12 169 ILE A N 1
ATOM 1340 C CA . ILE A 1 169 ? -4.850 -0.663 5.593 1.00 98.12 169 ILE A CA 1
ATOM 1341 C C . ILE A 1 169 ? -4.808 -2.084 6.130 1.00 98.12 169 ILE A C 1
ATOM 1343 O O . ILE A 1 169 ? -4.810 -3.047 5.353 1.00 98.12 169 ILE A O 1
ATOM 1347 N N . VAL A 1 170 ? -4.730 -2.207 7.451 1.00 96.50 170 VAL A N 1
ATOM 1348 C CA . VAL A 1 170 ? -4.492 -3.472 8.142 1.00 96.50 170 VAL A CA 1
ATOM 1349 C C . VAL A 1 170 ? -5.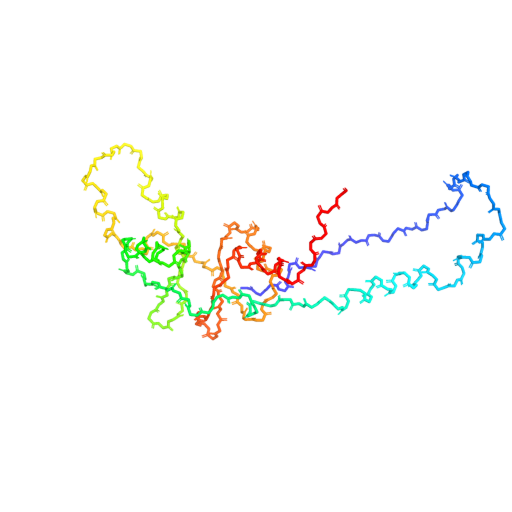588 -3.791 9.156 1.00 96.50 170 VAL A C 1
ATOM 1351 O O . VAL A 1 170 ? -6.108 -2.912 9.843 1.00 96.50 170 VAL A O 1
ATOM 1354 N N . THR A 1 171 ? -5.895 -5.078 9.284 1.00 95.12 171 THR A N 1
ATOM 1355 C CA . THR A 1 171 ? -6.758 -5.646 10.329 1.00 95.12 171 THR A CA 1
ATOM 1356 C C . THR A 1 171 ? -6.103 -6.921 10.837 1.00 95.12 171 THR A C 1
ATOM 1358 O O . THR A 1 171 ? -5.600 -7.715 10.043 1.00 95.12 171 THR A O 1
ATOM 1361 N N . ASP A 1 172 ? -6.025 -7.085 12.158 1.00 93.00 172 ASP A N 1
ATOM 1362 C CA . ASP A 1 172 ? -5.351 -8.218 12.813 1.00 93.00 172 ASP A CA 1
ATOM 1363 C C . ASP A 1 172 ? -3.923 -8.468 12.289 1.00 93.00 172 ASP A C 1
ATOM 1365 O O . ASP A 1 172 ? -3.475 -9.599 12.089 1.00 93.00 172 ASP A O 1
ATOM 1369 N N . GLY A 1 173 ? -3.204 -7.377 12.003 1.00 88.69 173 GLY A N 1
ATOM 1370 C CA . GLY A 1 173 ? -1.836 -7.399 11.478 1.00 88.69 173 GLY A CA 1
ATOM 1371 C C . GLY A 1 173 ? -1.706 -7.797 10.003 1.00 88.69 173 GLY A C 1
ATOM 1372 O O . GLY A 1 173 ? -0.586 -7.840 9.492 1.00 88.69 173 GLY A O 1
ATOM 1373 N N . LYS A 1 174 ? -2.809 -8.068 9.300 1.00 95.12 174 LYS A N 1
ATOM 1374 C CA . LYS A 1 174 ? -2.817 -8.421 7.876 1.00 95.12 174 LYS A CA 1
ATOM 1375 C C . LYS A 1 174 ? -3.278 -7.254 7.025 1.00 95.12 174 LYS A C 1
ATOM 1377 O O . LYS A 1 174 ? -4.205 -6.541 7.397 1.00 95.12 174 LYS A O 1
ATOM 1382 N N . ILE A 1 175 ? -2.656 -7.086 5.863 1.00 96.25 175 ILE A N 1
ATOM 1383 C CA . ILE A 1 175 ? -3.122 -6.109 4.879 1.00 96.25 175 ILE A CA 1
ATOM 1384 C C . ILE A 1 175 ? -4.461 -6.548 4.284 1.00 96.25 175 ILE A C 1
ATOM 1386 O O . ILE A 1 175 ? -4.615 -7.686 3.844 1.00 96.25 175 ILE A O 1
ATOM 1390 N N . ILE A 1 176 ? -5.416 -5.626 4.255 1.00 96.81 176 ILE A N 1
ATOM 1391 C CA . ILE A 1 176 ? -6.733 -5.833 3.645 1.00 96.81 176 ILE A CA 1
ATOM 1392 C C . ILE A 1 176 ? -7.086 -4.761 2.609 1.00 96.81 176 ILE A C 1
ATOM 1394 O O . ILE A 1 176 ? -7.978 -4.966 1.786 1.00 96.81 176 ILE A O 1
ATOM 1398 N N . GLY A 1 177 ? -6.369 -3.635 2.615 1.00 97.25 177 GLY A N 1
ATOM 1399 C CA . GLY A 1 177 ? -6.630 -2.519 1.718 1.00 97.25 177 GLY A CA 1
ATOM 1400 C C . GLY A 1 177 ? -5.411 -1.633 1.499 1.00 97.25 177 GLY A C 1
ATOM 1401 O O . GLY A 1 177 ? -4.391 -1.751 2.180 1.00 97.25 177 GLY A O 1
ATOM 1402 N N . LEU A 1 178 ? -5.516 -0.749 0.516 1.00 97.94 178 LEU A N 1
ATOM 1403 C CA . LEU A 1 178 ? -4.529 0.283 0.227 1.00 97.94 178 LEU A CA 1
ATOM 1404 C C . LEU A 1 178 ? -5.266 1.591 -0.049 1.00 97.94 178 LEU A C 1
ATOM 1406 O O . LEU A 1 178 ? -6.227 1.604 -0.817 1.00 97.94 178 LEU A O 1
ATOM 1410 N N . ILE A 1 179 ? -4.798 2.677 0.557 1.00 98.12 179 ILE A N 1
ATOM 1411 C CA . ILE A 1 179 ? -5.226 4.036 0.220 1.00 98.12 179 ILE A CA 1
ATOM 1412 C C . ILE A 1 179 ? -4.040 4.768 -0.383 1.00 98.12 179 ILE A C 1
ATOM 1414 O O . ILE A 1 179 ? -2.917 4.676 0.108 1.00 98.12 179 ILE A O 1
ATOM 1418 N N . THR A 1 180 ? -4.284 5.514 -1.445 1.00 97.38 180 THR A N 1
ATOM 1419 C CA . THR A 1 180 ? -3.325 6.384 -2.115 1.00 97.38 180 THR A CA 1
ATOM 1420 C C . THR A 1 180 ? -3.823 7.822 -2.116 1.00 97.38 180 THR A C 1
ATOM 1422 O O . THR A 1 180 ? -4.997 8.101 -1.870 1.00 97.38 180 THR A O 1
ATOM 1425 N N . ARG A 1 181 ? -2.939 8.766 -2.456 1.00 96.19 181 ARG A N 1
ATOM 1426 C CA . ARG A 1 181 ? -3.330 10.174 -2.655 1.00 96.19 181 ARG A CA 1
ATOM 1427 C C . ARG A 1 181 ? -4.503 10.335 -3.631 1.00 96.19 181 ARG A C 1
ATOM 1429 O O . ARG A 1 181 ? -5.342 11.205 -3.434 1.00 96.19 181 ARG A O 1
ATOM 1436 N N . SER A 1 182 ? -4.571 9.489 -4.659 1.00 95.00 182 SER A N 1
ATOM 1437 C CA . SER A 1 182 ? -5.648 9.513 -5.652 1.00 95.00 182 SER A CA 1
ATOM 1438 C C . SER A 1 182 ? -6.983 9.032 -5.087 1.00 95.00 182 SER A C 1
ATOM 1440 O O . SER A 1 182 ? -8.015 9.552 -5.495 1.00 95.00 182 SER A O 1
ATOM 1442 N N . ASP A 1 183 ? -6.977 8.106 -4.126 1.00 96.19 183 ASP A N 1
ATOM 1443 C CA . ASP A 1 183 ? -8.203 7.647 -3.464 1.00 96.19 183 ASP A CA 1
ATOM 1444 C C . ASP A 1 183 ? -8.781 8.745 -2.573 1.00 96.19 183 ASP A C 1
ATOM 1446 O O . ASP A 1 183 ? -9.980 9.004 -2.621 1.00 96.19 183 ASP A O 1
ATOM 1450 N N . VAL A 1 184 ? -7.916 9.453 -1.835 1.00 95.69 184 VAL A N 1
ATOM 1451 C CA . VAL A 1 184 ? -8.309 10.629 -1.043 1.00 95.69 184 VAL A CA 1
ATOM 1452 C C . VAL A 1 184 ? -8.861 11.725 -1.949 1.00 95.69 184 VAL A C 1
ATOM 1454 O O . VAL A 1 184 ? -9.940 12.241 -1.689 1.00 95.69 184 VAL A O 1
ATOM 1457 N N . LEU A 1 185 ? -8.172 12.055 -3.045 1.00 93.62 185 LEU A N 1
ATOM 1458 C CA . LEU A 1 185 ? -8.668 13.049 -4.000 1.00 93.62 185 LEU A CA 1
ATOM 1459 C C . LEU A 1 185 ? -10.012 12.624 -4.609 1.00 93.62 185 LEU A C 1
ATOM 1461 O O . LEU A 1 185 ? -10.942 13.421 -4.672 1.00 93.62 185 LEU A O 1
ATOM 1465 N N . GLY A 1 186 ? -10.138 11.358 -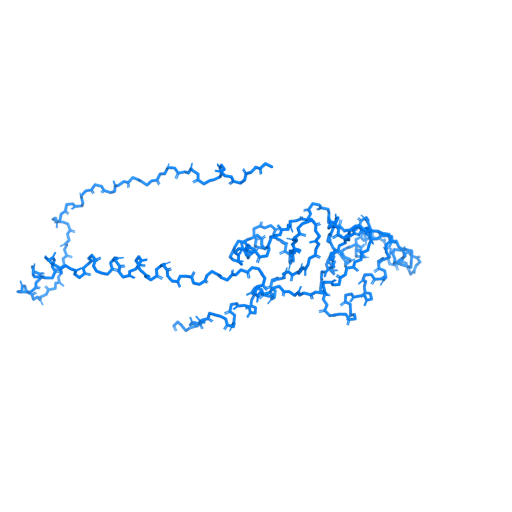5.009 1.00 93.62 186 GLY A N 1
ATOM 1466 C CA . GLY A 1 186 ? -11.385 10.810 -5.534 1.00 93.62 186 GLY A CA 1
ATOM 1467 C C . GLY A 1 186 ? -12.514 10.827 -4.504 1.00 93.62 186 GLY A C 1
ATOM 1468 O O . GLY A 1 186 ? -13.666 11.029 -4.869 1.00 93.62 186 GLY A O 1
ATOM 1469 N N . ALA A 1 187 ? -12.197 10.648 -3.223 1.00 92.56 187 ALA A N 1
ATOM 1470 C CA . ALA A 1 187 ? -13.150 10.789 -2.136 1.00 92.56 187 ALA A CA 1
ATOM 1471 C C . ALA A 1 187 ? -13.613 12.239 -1.967 1.00 92.56 187 ALA A C 1
ATOM 1473 O O . ALA A 1 187 ? -14.816 12.471 -1.887 1.00 92.56 187 ALA A O 1
ATOM 1474 N N . VAL A 1 188 ? -12.690 13.207 -2.003 1.00 90.19 188 VAL A N 1
ATOM 1475 C CA . VAL A 1 188 ? -13.032 14.638 -1.988 1.00 90.19 188 VAL A CA 1
ATOM 1476 C C . VAL A 1 188 ? -13.986 14.970 -3.137 1.00 90.19 188 VAL A C 1
ATOM 1478 O O . VAL A 1 188 ? -15.029 15.565 -2.909 1.00 90.19 188 VAL A O 1
ATOM 1481 N N . MET A 1 189 ? -13.688 14.502 -4.350 1.00 88.31 189 MET A N 1
ATOM 1482 C CA . MET A 1 189 ? -14.530 14.741 -5.529 1.00 88.31 189 MET A CA 1
ATOM 1483 C C . MET A 1 189 ? -15.916 14.080 -5.469 1.00 88.31 189 MET A C 1
ATOM 1485 O O . MET A 1 189 ? -16.822 14.531 -6.161 1.00 88.31 189 MET A O 1
ATOM 1489 N N . ARG A 1 190 ? -16.077 12.977 -4.725 1.00 87.88 190 ARG A N 1
ATOM 1490 C CA . ARG A 1 190 ? -17.339 12.216 -4.660 1.00 87.88 190 ARG A CA 1
ATOM 1491 C C . ARG A 1 190 ? -18.238 12.624 -3.503 1.00 87.88 190 ARG A C 1
ATOM 1493 O O . ARG A 1 190 ? -19.451 12.614 -3.666 1.00 87.88 190 ARG A O 1
ATOM 1500 N N . TYR A 1 191 ? -17.649 12.900 -2.344 1.00 82.69 191 TYR A N 1
ATOM 1501 C CA . TYR A 1 191 ? -18.385 13.074 -1.092 1.00 82.69 191 TYR A CA 1
ATOM 1502 C C . TYR A 1 191 ? -18.467 14.531 -0.636 1.00 82.69 191 TYR A C 1
ATOM 1504 O O . TYR A 1 191 ? -19.255 14.835 0.251 1.00 82.69 191 TYR A O 1
ATOM 1512 N N . PHE A 1 192 ? -17.684 15.437 -1.229 1.00 78.94 192 PHE A N 1
ATOM 1513 C CA . PHE A 1 192 ? -17.668 16.843 -0.843 1.00 78.94 192 PHE A CA 1
ATOM 1514 C C . PHE A 1 192 ? -18.011 17.729 -2.036 1.00 78.94 192 PHE A C 1
ATOM 1516 O O . PHE A 1 192 ? -17.499 17.548 -3.142 1.00 78.94 192 PHE A O 1
ATOM 1523 N N . ILE A 1 193 ? -18.864 18.723 -1.797 1.00 73.31 193 ILE A N 1
ATOM 1524 C CA . ILE A 1 193 ? -19.120 19.788 -2.763 1.00 73.31 193 ILE A CA 1
ATOM 1525 C C . ILE A 1 193 ? -17.912 20.725 -2.716 1.00 73.31 193 ILE A C 1
ATOM 1527 O O . ILE A 1 193 ? -17.681 21.417 -1.726 1.00 73.31 193 ILE A O 1
ATOM 1531 N N . LEU A 1 194 ? -17.110 20.711 -3.779 1.00 72.75 194 LEU A N 1
ATOM 1532 C CA . LEU A 1 194 ? -16.024 21.664 -3.964 1.00 72.75 194 LEU A CA 1
ATOM 1533 C C . LEU A 1 194 ? -16.571 22.910 -4.673 1.00 72.75 194 LEU A C 1
ATOM 1535 O O . LEU A 1 194 ? -16.584 22.976 -5.901 1.00 72.75 194 LEU A O 1
ATOM 1539 N N . GLU A 1 195 ? -17.016 23.900 -3.901 1.00 74.06 195 GLU A N 1
ATOM 1540 C CA . GLU A 1 195 ? -17.292 25.253 -4.403 1.00 74.06 195 GLU A CA 1
ATOM 1541 C C . GLU A 1 195 ? -15.947 25.933 -4.730 1.00 74.06 195 GLU A C 1
ATOM 1543 O O . GLU A 1 195 ? -15.306 26.524 -3.864 1.00 74.06 195 GLU A O 1
ATOM 1548 N N . LEU A 1 196 ? -15.463 25.783 -5.968 1.00 71.06 196 LEU A N 1
ATOM 1549 C CA . LEU A 1 196 ? -14.179 26.346 -6.430 1.00 71.06 196 LEU A CA 1
ATOM 1550 C C . LEU A 1 196 ? -14.323 27.724 -7.094 1.00 71.06 196 LEU A C 1
ATOM 1552 O O . LEU A 1 196 ? -13.471 28.119 -7.891 1.00 71.06 196 LEU A O 1
ATOM 1556 N N . TRP A 1 197 ? -15.391 28.453 -6.783 1.00 72.06 197 TRP A N 1
ATOM 1557 C CA . TRP A 1 197 ? -15.649 29.778 -7.337 1.00 72.06 197 TRP A CA 1
ATOM 1558 C C . TRP A 1 197 ? -15.187 30.858 -6.350 1.00 72.06 197 TRP A C 1
ATOM 1560 O O . TRP A 1 197 ? -15.499 30.789 -5.162 1.00 72.06 197 TRP A O 1
ATOM 1570 N N . ALA A 1 198 ? -14.424 31.827 -6.857 1.00 58.47 198 ALA A N 1
ATOM 1571 C CA . ALA A 1 198 ? -14.014 33.049 -6.168 1.00 58.47 198 ALA A CA 1
ATOM 1572 C C . ALA A 1 198 ? -14.638 34.259 -6.866 1.00 58.47 198 ALA A C 1
ATOM 1574 O O . ALA A 1 198 ? -14.759 34.201 -8.114 1.00 58.47 198 ALA A O 1
#

Radius of gyration: 26.59 Å; Cα contacts (8 Å, |Δi|>4): 220; chains: 1; bounding box: 62×72×50 Å

Organism: NCBI:txid652676

InterPro domains:
  IPR000644 CBS domain [PF00571] (62-116)
  IPR000644 CBS domain [PF00571] (135-189)
  IPR000644 CBS domain [PS51371] (65-122)
  IPR000644 CBS domain [PS51371] (139-196)
  IPR000644 CBS domain [SM00116] (68-116)
  IPR000644 CBS domain [SM00116] (142-189)
  IPR046342 CBS domain superfamily [G3DSA:3.10.580.10] (54-196)
  IPR046342 CBS domain superfamily [SSF54631] (59-190)
  IPR051462 CBS domain-containing protein [PTHR48108] (51-191)

Solvent-accessible surface area (backbone atoms only — not comparable to full-atom values): 12208 Å² total; per-residue (Å²): 133,82,83,84,76,81,84,79,78,92,80,81,80,80,81,72,86,78,72,78,90,73,70,89,72,96,68,99,70,90,86,64,60,78,69,65,78,69,64,61,58,69,64,48,51,51,49,50,54,55,55,64,62,71,71,63,79,77,56,30,32,63,83,52,36,46,64,81,64,67,67,48,43,54,79,41,30,40,47,56,50,54,51,48,31,63,75,66,74,45,58,68,34,47,21,31,48,100,84,41,29,78,60,25,39,39,37,54,66,50,53,49,49,65,75,61,73,63,87,77,78,96,50,87,76,59,58,65,56,57,40,63,35,49,35,58,83,64,36,43,62,86,66,67,67,43,43,55,76,36,48,41,67,61,54,54,48,44,34,63,80,67,71,44,65,65,36,45,23,35,57,98,68,24,66,56,24,36,38,36,60,64,38,55,52,52,44,47,70,72,78,43,89,77,82,86,78,130

Sequence (198 aa):
MPMVRLFNKKTIKKAHNVDPSRIETTIHDSDNIQAAWHSGIAMQSYHNIDQLSENNEQLIASQIMTSNVVTLKQNDSVTDAIRLLKAKKIRHIPIITKKGTVEGILSERDILHYLSATNEDYTHTKLPARLNEKISHLMKQEVLTASVDTDVRHIARLFVEQHIGAMPIVTDGKIIGLITRSDVLGAVMRYFILELWA

pLDDT: mean 76.94, std 22.9, range [34.75, 98.12]

Nearest PDB structures (foldseek):
  5awe-assembly1_A  TM=9.055E-01  e=3.503E-12  Thermus thermophilus HB8
  2o16-assembly2_B  TM=9.021E-01  e=1.308E-11  Vibrio cholerae
  2rc3-assembly2_B  TM=8.793E-01  e=1.151E-10  Nitrosomonas europaea ATCC 19718
  3fhm-assembly2_C  TM=8.823E-01  e=1.710E-10  Agrobacterium fabrum str. C58
  4esy-assembly1_B  TM=7.386E-01  e=2.075E-11  Sphaerobacter thermophilus DSM 20745